Protein AF-A0A1L7XKI1-F1 (afdb_monomer)

Organism: NCBI:txid576137

Structure (mmCIF, N/CA/C/O backbone):
data_AF-A0A1L7XKI1-F1
#
_entry.id   AF-A0A1L7XKI1-F1
#
loop_
_atom_site.group_PDB
_atom_site.id
_atom_site.type_symbol
_atom_site.label_atom_id
_atom_site.label_alt_id
_atom_site.label_comp_id
_atom_site.label_asym_id
_atom_site.label_entity_id
_atom_site.label_seq_id
_atom_site.pdbx_PDB_ins_code
_atom_site.Cartn_x
_atom_site.Cartn_y
_atom_site.Cartn_z
_atom_site.occupancy
_atom_site.B_iso_or_equiv
_atom_site.auth_seq_id
_atom_site.auth_comp_id
_atom_site.auth_asym_id
_atom_site.auth_atom_id
_atom_site.pdbx_PDB_model_num
ATOM 1 N N . MET A 1 1 ? 8.716 -5.314 4.218 1.00 78.31 1 MET A N 1
ATOM 2 C CA . MET A 1 1 ? 7.366 -5.811 4.577 1.00 78.31 1 MET A CA 1
ATOM 3 C C . MET A 1 1 ? 7.276 -7.324 4.842 1.00 78.31 1 MET A C 1
ATOM 5 O O . MET A 1 1 ? 6.931 -7.664 5.970 1.00 78.31 1 MET A O 1
ATOM 9 N N . PRO A 1 2 ? 7.612 -8.250 3.913 1.00 86.62 2 PRO A N 1
ATOM 10 C CA . PRO A 1 2 ? 7.362 -9.693 4.109 1.00 86.62 2 PRO A CA 1
ATOM 11 C C . PRO A 1 2 ? 8.046 -10.291 5.349 1.00 86.62 2 PRO A C 1
ATOM 13 O O . PRO A 1 2 ? 7.427 -11.030 6.113 1.00 86.62 2 PRO A O 1
ATOM 16 N N . ILE A 1 3 ? 9.307 -9.916 5.589 1.00 91.81 3 ILE A N 1
ATOM 17 C CA . ILE A 1 3 ? 10.096 -10.427 6.718 1.00 91.81 3 ILE A CA 1
ATOM 18 C C . ILE A 1 3 ? 9.498 -10.051 8.080 1.00 91.81 3 ILE A C 1
ATOM 20 O O . ILE A 1 3 ? 9.535 -10.857 9.008 1.00 91.81 3 ILE A O 1
ATOM 24 N N . PHE A 1 4 ? 8.900 -8.863 8.204 1.00 92.31 4 PHE A N 1
ATOM 25 C CA . PHE A 1 4 ? 8.269 -8.416 9.447 1.00 92.31 4 PHE A CA 1
ATOM 26 C C . PHE A 1 4 ? 6.994 -9.206 9.728 1.00 92.31 4 PHE A C 1
ATOM 28 O O . PHE A 1 4 ? 6.809 -9.679 10.841 1.00 92.31 4 PHE A O 1
ATOM 35 N N . PHE A 1 5 ? 6.158 -9.442 8.713 1.00 88.88 5 PHE A N 1
ATOM 36 C CA . PHE A 1 5 ? 4.966 -10.276 8.882 1.00 88.88 5 PHE A CA 1
ATOM 37 C C . PHE A 1 5 ? 5.279 -11.743 9.153 1.00 88.88 5 PHE A C 1
ATOM 39 O O . PHE A 1 5 ? 4.521 -12.391 9.868 1.00 88.88 5 PHE A O 1
ATOM 46 N N . TYR A 1 6 ? 6.366 -12.265 8.585 1.00 89.75 6 TYR A N 1
ATOM 47 C CA . TYR A 1 6 ? 6.816 -13.625 8.866 1.00 89.75 6 TYR A CA 1
ATOM 48 C C . TYR A 1 6 ? 7.362 -13.769 10.294 1.00 89.75 6 TYR A C 1
ATOM 50 O O . TYR A 1 6 ? 7.099 -14.766 10.956 1.00 89.75 6 TYR A O 1
ATOM 58 N N . SER A 1 7 ? 8.122 -12.777 10.767 1.00 92.12 7 SER A N 1
ATOM 59 C CA . SER A 1 7 ? 8.777 -12.826 12.078 1.00 92.12 7 SER A CA 1
ATOM 60 C C . SER A 1 7 ? 7.844 -12.433 13.222 1.00 92.12 7 SER A C 1
ATOM 62 O O . SER A 1 7 ? 7.574 -13.240 14.108 1.00 92.12 7 SER A O 1
ATOM 64 N N . ASN A 1 8 ? 7.364 -11.191 13.229 1.00 91.31 8 ASN A N 1
ATOM 65 C CA . ASN A 1 8 ? 6.432 -10.683 14.223 1.00 91.31 8 ASN A CA 1
ATOM 66 C C . ASN A 1 8 ? 5.659 -9.477 13.655 1.00 91.31 8 ASN A C 1
ATOM 68 O O . ASN A 1 8 ? 6.241 -8.395 13.522 1.00 91.31 8 ASN A O 1
ATOM 72 N N . PRO A 1 9 ? 4.348 -9.608 13.378 1.00 89.62 9 PRO A N 1
ATOM 73 C CA . PRO A 1 9 ? 3.560 -8.527 12.794 1.00 89.62 9 PRO A CA 1
ATOM 74 C C . PRO A 1 9 ? 3.498 -7.271 13.678 1.00 89.62 9 PRO A C 1
ATOM 76 O O . PRO A 1 9 ? 3.319 -6.182 13.142 1.00 89.62 9 PRO A O 1
ATOM 79 N N . LEU A 1 10 ? 3.730 -7.370 14.996 1.00 90.50 10 LEU A N 1
ATOM 80 C CA . LEU A 1 10 ? 3.829 -6.197 15.880 1.00 90.50 10 LEU A CA 1
ATOM 81 C C . LEU A 1 10 ? 4.947 -5.231 15.466 1.00 90.50 10 LEU A C 1
ATOM 83 O O . LEU A 1 10 ? 4.816 -4.031 15.684 1.00 90.50 10 LEU A O 1
ATOM 87 N N . LEU A 1 11 ? 6.021 -5.722 14.836 1.00 93.38 11 LEU A N 1
ATOM 88 C CA . LEU A 1 11 ? 7.082 -4.856 14.318 1.00 93.38 11 LEU A CA 1
ATOM 89 C C . LEU A 1 11 ? 6.554 -3.900 13.246 1.00 93.38 11 LEU A C 1
ATOM 91 O O . LEU A 1 11 ? 7.022 -2.774 13.160 1.00 93.38 11 LEU A O 1
ATOM 95 N N . VAL A 1 12 ? 5.550 -4.311 12.467 1.00 93.56 12 VAL A N 1
ATOM 96 C CA . VAL A 1 12 ? 4.936 -3.449 11.450 1.00 93.56 12 VAL A CA 1
ATOM 97 C C . VAL A 1 12 ? 4.153 -2.313 12.096 1.00 93.56 12 VAL A C 1
ATOM 99 O O . VAL A 1 12 ? 4.280 -1.177 11.657 1.00 93.56 12 VAL A O 1
ATOM 102 N N . LYS A 1 13 ? 3.419 -2.583 13.182 1.00 92.44 13 LYS A N 1
ATOM 103 C CA . LYS A 1 13 ? 2.760 -1.526 13.962 1.00 92.44 13 LYS A CA 1
ATOM 104 C C . LYS A 1 13 ? 3.771 -0.501 14.480 1.00 92.44 13 LYS A C 1
ATOM 106 O O . LYS A 1 13 ? 3.560 0.690 14.320 1.00 92.44 13 LYS A O 1
ATOM 111 N N . LEU A 1 14 ? 4.905 -0.960 15.013 1.00 93.12 14 LEU A N 1
ATOM 112 C CA . LEU A 1 14 ? 5.968 -0.070 15.502 1.00 93.12 14 LEU A CA 1
ATOM 113 C C . LEU A 1 14 ? 6.635 0.764 14.395 1.00 93.12 14 LEU A C 1
ATOM 115 O O . LEU A 1 14 ? 7.191 1.816 14.693 1.00 93.12 14 LEU A O 1
ATOM 119 N N . LEU A 1 15 ? 6.594 0.308 13.140 1.00 92.69 15 LEU A N 1
ATOM 120 C CA . LEU A 1 15 ? 7.045 1.089 11.984 1.00 92.69 15 LEU A CA 1
ATOM 121 C C . LEU A 1 15 ? 5.984 2.100 11.522 1.00 92.69 15 LEU A C 1
ATOM 123 O O . LEU A 1 15 ? 6.336 3.192 11.088 1.00 92.69 15 LEU A O 1
ATOM 127 N N . LEU A 1 16 ? 4.702 1.742 11.623 1.00 94.25 16 LEU A N 1
ATOM 128 C CA . LEU A 1 16 ? 3.574 2.575 11.207 1.00 94.25 16 LEU A CA 1
ATOM 129 C C . LEU A 1 16 ? 3.263 3.706 12.193 1.00 94.25 16 LEU A C 1
ATOM 131 O O . LEU A 1 16 ? 3.037 4.835 11.766 1.00 94.25 16 LEU A O 1
ATOM 135 N N . ASP A 1 17 ? 3.225 3.413 13.495 1.00 93.88 17 ASP A N 1
ATOM 136 C CA . ASP A 1 17 ? 2.730 4.355 14.507 1.00 93.88 17 ASP A CA 1
ATOM 137 C C . ASP A 1 17 ? 3.465 5.708 14.479 1.00 93.88 17 ASP A C 1
ATOM 139 O O . ASP A 1 17 ? 2.784 6.729 14.464 1.00 93.88 17 ASP A O 1
ATOM 143 N N . PRO A 1 18 ? 4.809 5.782 14.370 1.00 92.00 18 PRO A N 1
ATOM 144 C CA . PRO A 1 18 ? 5.496 7.073 14.319 1.00 92.00 18 PRO A CA 1
ATOM 145 C C . PRO A 1 18 ? 5.129 7.922 13.091 1.00 92.00 18 PRO A C 1
ATOM 147 O O . PRO A 1 18 ? 5.118 9.151 13.176 1.00 92.00 18 PRO A O 1
ATOM 150 N N . LEU A 1 19 ? 4.817 7.285 11.954 1.00 92.25 19 LEU A N 1
ATOM 151 C CA . LEU A 1 19 ? 4.365 7.968 10.736 1.00 92.25 19 LEU A CA 1
ATOM 152 C C . LEU A 1 19 ? 2.946 8.516 10.918 1.00 92.25 19 LEU A C 1
ATOM 154 O O . LEU A 1 19 ? 2.684 9.673 10.590 1.00 92.25 19 LEU A O 1
ATOM 158 N N . PHE A 1 20 ? 2.050 7.711 11.497 1.00 94.75 20 PHE A N 1
ATOM 159 C CA . PHE A 1 20 ? 0.702 8.155 11.846 1.00 94.75 20 PHE A CA 1
ATOM 160 C C . PHE A 1 20 ? 0.730 9.311 12.845 1.00 94.75 20 PHE A C 1
ATOM 162 O O . PHE A 1 20 ? 0.157 10.360 12.570 1.00 94.75 20 PHE A O 1
ATOM 169 N N . GLU A 1 21 ? 1.451 9.161 13.956 1.00 92.44 21 GLU A N 1
ATOM 170 C CA . GLU A 1 21 ? 1.575 10.185 14.996 1.00 92.44 21 GLU A CA 1
ATOM 171 C C . GLU A 1 21 ? 2.093 11.514 14.433 1.00 92.44 21 GLU A C 1
ATOM 173 O O . GLU A 1 21 ? 1.576 12.581 14.775 1.00 92.44 21 GLU A O 1
ATOM 178 N N . ASN A 1 22 ? 3.093 11.474 13.545 1.00 89.62 22 ASN A N 1
ATOM 179 C CA . ASN A 1 22 ? 3.625 12.688 12.939 1.00 89.62 22 ASN A CA 1
ATOM 180 C C . ASN A 1 22 ? 2.587 13.380 12.045 1.00 89.62 22 ASN A C 1
ATOM 182 O O . ASN A 1 22 ? 2.294 14.563 12.252 1.00 89.62 22 ASN A O 1
ATOM 186 N N . GLN A 1 23 ? 1.988 12.638 11.112 1.00 90.06 23 GLN A N 1
ATOM 187 C CA . GLN A 1 23 ? 1.015 13.182 10.170 1.00 90.06 23 GLN A CA 1
ATOM 188 C C . GLN A 1 23 ? -0.249 13.692 10.885 1.00 90.06 23 GLN A C 1
ATOM 190 O O . GLN A 1 23 ? -0.699 14.812 10.643 1.00 90.06 23 GLN A O 1
ATOM 195 N N . GLU A 1 24 ? -0.800 12.904 11.812 1.00 93.38 24 GLU A N 1
ATOM 196 C CA . GLU A 1 24 ? -2.026 13.221 12.557 1.00 93.38 24 GLU A CA 1
ATOM 197 C C . GLU A 1 24 ? -1.827 14.376 13.547 1.00 93.38 24 GLU A C 1
ATOM 199 O O . GLU A 1 24 ? -2.777 15.097 13.852 1.00 93.38 24 GLU A O 1
ATOM 204 N N . SER A 1 25 ? -0.592 14.628 13.999 1.00 90.81 25 SER A N 1
ATOM 205 C CA . SER A 1 25 ? -0.274 15.815 14.806 1.00 90.81 25 SER A CA 1
ATOM 206 C C . SER A 1 25 ? -0.323 17.135 14.021 1.00 90.81 25 SER A C 1
ATOM 208 O O . SER A 1 25 ? -0.136 18.205 14.606 1.00 90.81 25 SER A O 1
ATOM 210 N N . GLY A 1 26 ? -0.542 17.081 12.700 1.00 86.81 26 GLY A N 1
ATOM 211 C CA . GLY A 1 26 ? -0.563 18.247 11.815 1.00 86.81 26 GLY A CA 1
ATOM 212 C C . GLY A 1 26 ? 0.824 18.824 11.524 1.00 86.81 26 GLY A C 1
ATOM 213 O O . GLY A 1 26 ? 0.933 19.925 10.986 1.00 86.81 26 GLY A O 1
ATOM 214 N N . GLN A 1 27 ? 1.895 18.106 11.882 1.00 83.38 27 GLN A N 1
ATOM 215 C CA . GLN A 1 27 ? 3.271 18.524 11.594 1.00 83.38 27 GLN A CA 1
ATOM 216 C C . GLN A 1 27 ? 3.626 18.414 10.109 1.00 83.38 27 GLN A C 1
ATOM 218 O O . GLN A 1 27 ? 4.520 19.129 9.659 1.00 83.38 27 GLN A O 1
ATOM 223 N N . PHE A 1 28 ? 2.881 17.596 9.367 1.00 85.44 28 PHE A N 1
ATOM 224 C CA . PHE A 1 28 ? 2.913 17.501 7.914 1.00 85.44 28 PHE A CA 1
ATOM 225 C C . PHE A 1 28 ? 1.496 17.753 7.365 1.00 85.44 28 PHE A C 1
ATOM 227 O O . PHE A 1 28 ? 0.707 16.820 7.214 1.00 85.44 28 PHE A O 1
ATOM 234 N N . PRO A 1 29 ? 1.112 19.018 7.114 1.00 86.88 29 PRO A N 1
ATOM 235 C CA . PRO A 1 29 ? -0.269 19.398 6.802 1.00 86.88 29 PRO A CA 1
ATOM 236 C C . PRO A 1 29 ? -0.655 19.150 5.330 1.00 86.88 29 PRO A C 1
ATOM 238 O O . PRO A 1 29 ? -1.468 19.884 4.769 1.00 86.88 29 PRO A O 1
ATOM 241 N N . LEU A 1 30 ? -0.055 18.152 4.674 1.00 89.75 30 LEU A N 1
ATOM 242 C CA . LEU A 1 30 ? -0.327 17.826 3.272 1.00 89.75 30 LEU A CA 1
ATOM 243 C C . LEU A 1 30 ? -1.371 16.709 3.157 1.00 89.75 30 LEU A C 1
ATOM 245 O O . LEU A 1 30 ? -1.548 15.885 4.056 1.00 89.75 30 LEU A O 1
ATOM 249 N N . ALA A 1 31 ? -2.072 16.685 2.021 1.00 90.06 31 ALA A N 1
ATOM 250 C CA . ALA A 1 31 ? -3.155 15.734 1.770 1.00 90.06 31 ALA A CA 1
ATOM 251 C C . ALA A 1 31 ? -2.671 14.278 1.623 1.00 90.06 31 ALA A C 1
ATOM 253 O O . ALA A 1 31 ? -3.458 13.355 1.824 1.00 90.06 31 ALA A O 1
ATOM 254 N N . TYR A 1 32 ? -1.391 14.079 1.307 1.00 92.25 32 TYR A N 1
ATOM 255 C CA . TYR A 1 32 ? -0.755 12.786 1.061 1.00 92.25 32 TYR A CA 1
ATOM 256 C C . TYR A 1 32 ? 0.211 12.389 2.187 1.00 92.25 32 TYR A C 1
ATOM 258 O O . TYR A 1 32 ? 0.618 13.227 2.992 1.00 92.25 32 TYR A O 1
ATOM 266 N N . ALA A 1 33 ? 0.564 11.105 2.251 1.00 93.56 33 ALA A N 1
ATOM 267 C CA . ALA A 1 33 ? 1.462 10.551 3.258 1.00 93.56 33 ALA A CA 1
ATOM 268 C C . ALA A 1 33 ? 2.898 11.070 3.095 1.00 93.56 33 ALA A C 1
ATOM 270 O O . ALA A 1 33 ? 3.393 11.228 1.979 1.00 93.56 33 ALA A O 1
ATOM 271 N N . MET A 1 34 ? 3.563 11.332 4.219 1.00 91.00 34 MET A N 1
ATOM 272 C CA . MET A 1 34 ? 4.984 11.668 4.240 1.00 91.00 34 MET A CA 1
ATOM 273 C C . MET A 1 34 ? 5.859 10.487 3.797 1.00 91.00 34 MET A C 1
ATOM 275 O O . MET A 1 34 ? 5.519 9.334 4.046 1.00 91.00 34 MET A O 1
ATOM 279 N N . HIS A 1 35 ? 7.003 10.796 3.186 1.00 89.75 35 HIS A N 1
ATOM 280 C CA . HIS A 1 35 ? 7.990 9.807 2.742 1.00 89.75 35 HIS A CA 1
ATOM 281 C C . HIS A 1 35 ? 8.790 9.202 3.900 1.00 89.75 35 HIS A C 1
ATOM 283 O O . HIS A 1 35 ? 8.947 7.989 4.002 1.00 89.75 35 HIS A O 1
ATOM 289 N N . ASP A 1 36 ? 9.270 10.040 4.816 1.00 87.75 36 ASP A N 1
ATOM 290 C CA . ASP A 1 36 ? 10.067 9.613 5.959 1.00 87.75 36 ASP A CA 1
ATOM 291 C C . ASP A 1 36 ? 9.955 10.616 7.117 1.00 87.75 36 ASP A C 1
ATOM 293 O O . ASP A 1 36 ? 9.429 11.716 6.958 1.00 87.75 36 ASP A O 1
ATOM 297 N N . LEU A 1 37 ? 10.457 10.230 8.295 1.00 86.06 37 LEU A N 1
ATOM 298 C CA . LEU A 1 37 ? 10.501 11.058 9.514 1.00 86.06 37 LEU A CA 1
ATOM 299 C C . LEU A 1 37 ? 11.780 11.910 9.622 1.00 86.06 37 LEU A C 1
ATOM 301 O O . LEU A 1 37 ? 12.098 12.439 10.694 1.00 86.06 37 LEU A O 1
ATOM 305 N N . GLY A 1 38 ? 12.526 12.025 8.528 1.00 81.75 38 GLY A N 1
ATOM 306 C CA . GLY A 1 38 ? 13.809 12.694 8.435 1.00 81.75 38 GLY A CA 1
ATOM 307 C C . GLY A 1 38 ? 15.013 11.774 8.599 1.00 81.75 38 GLY A C 1
ATOM 308 O O . GLY A 1 38 ? 14.944 10.653 9.101 1.00 81.75 38 GLY A O 1
ATOM 309 N N . ALA A 1 39 ? 16.180 12.315 8.252 1.00 78.94 39 ALA A N 1
ATOM 310 C CA . ALA A 1 39 ? 17.457 11.601 8.296 1.00 78.94 39 ALA A CA 1
ATOM 311 C C . ALA A 1 39 ? 18.056 11.428 9.712 1.00 78.94 39 ALA A C 1
ATOM 313 O O . ALA A 1 39 ? 19.057 10.731 9.887 1.00 78.94 39 ALA A O 1
ATOM 314 N N . ASN A 1 40 ? 17.493 12.078 10.738 1.00 77.12 40 ASN A N 1
ATOM 315 C CA . ASN A 1 40 ? 18.091 12.132 12.075 1.00 77.12 40 ASN A CA 1
ATOM 316 C C . ASN A 1 40 ? 17.517 11.060 13.012 1.00 77.12 40 ASN A C 1
ATOM 318 O O . ASN A 1 40 ? 16.456 11.225 13.612 1.00 77.12 40 ASN A O 1
ATOM 322 N N . TYR A 1 41 ? 18.259 9.970 13.210 1.00 61.84 41 TYR A N 1
ATOM 323 C CA . TYR A 1 41 ? 17.855 8.924 14.150 1.00 61.84 41 TYR A CA 1
ATOM 324 C C . TYR A 1 41 ? 17.880 9.399 15.621 1.00 61.84 41 TYR A C 1
ATOM 326 O O . TYR A 1 41 ? 18.768 10.133 16.059 1.00 61.84 41 TYR A O 1
ATOM 334 N N . SER A 1 42 ? 16.886 8.933 16.390 1.00 70.06 42 SER A N 1
ATOM 335 C CA . SER A 1 42 ? 16.458 9.308 17.758 1.00 70.06 42 SER A CA 1
ATOM 336 C C . SER A 1 42 ? 15.777 10.671 17.946 1.00 70.06 42 SER A C 1
ATOM 338 O O . SER A 1 42 ? 15.130 10.878 18.972 1.00 70.06 42 SER A O 1
ATOM 340 N N . ARG A 1 43 ? 15.850 11.587 16.971 1.00 65.44 43 ARG A N 1
ATOM 341 C CA . ARG A 1 43 ? 15.091 12.846 16.985 1.00 65.44 43 ARG A CA 1
ATOM 342 C C . ARG A 1 43 ? 14.379 13.042 15.659 1.00 65.44 43 ARG A C 1
ATOM 344 O O . ARG A 1 43 ? 14.988 13.487 14.693 1.00 65.44 43 ARG A O 1
ATOM 351 N N . VAL A 1 44 ? 13.066 12.841 15.675 1.00 64.56 44 VAL A N 1
ATOM 352 C CA . VAL A 1 44 ? 12.191 13.346 14.616 1.00 64.56 44 VAL A CA 1
ATOM 353 C C . VAL A 1 44 ? 12.193 14.870 14.722 1.00 64.56 44 VAL A C 1
ATOM 355 O O . VAL A 1 44 ? 11.546 15.466 15.586 1.00 64.56 44 VAL A O 1
ATOM 358 N N . ILE A 1 45 ? 13.032 15.511 13.911 1.00 63.53 45 ILE A N 1
ATOM 359 C CA . ILE A 1 45 ? 12.984 16.960 13.712 1.00 63.53 45 ILE A CA 1
ATOM 360 C C . ILE A 1 45 ? 11.776 17.225 12.809 1.00 63.53 45 ILE A C 1
ATOM 362 O O . ILE A 1 45 ? 11.375 16.359 12.043 1.00 63.53 45 ILE A O 1
ATOM 366 N N . ARG A 1 46 ? 11.120 18.375 12.944 1.00 62.69 46 ARG A N 1
ATOM 367 C CA . ARG A 1 46 ? 9.959 18.710 12.110 1.00 62.69 46 ARG A CA 1
ATOM 368 C C . ARG A 1 46 ? 10.368 18.727 10.636 1.00 62.69 46 ARG A C 1
ATOM 370 O O . ARG A 1 46 ? 11.309 19.439 10.301 1.00 62.69 46 ARG A O 1
ATOM 377 N N . HIS A 1 47 ? 9.627 18.011 9.797 1.00 65.69 47 HIS A N 1
ATOM 378 C CA . HIS A 1 47 ? 9.751 18.056 8.339 1.00 65.69 47 HIS A CA 1
ATOM 379 C C . HIS A 1 47 ? 8.380 18.466 7.797 1.00 65.69 47 HIS A C 1
ATOM 381 O O . HIS A 1 47 ? 7.540 17.603 7.593 1.00 65.69 47 HIS A O 1
ATOM 387 N N . PRO A 1 48 ? 8.079 19.772 7.665 1.00 65.00 48 PRO A N 1
ATOM 388 C CA . PRO A 1 48 ? 6.765 20.235 7.208 1.00 65.00 48 PRO A CA 1
ATOM 389 C C . PRO A 1 48 ? 6.590 20.143 5.683 1.00 65.00 48 PRO A C 1
ATOM 391 O O . PRO A 1 48 ? 5.536 20.507 5.162 1.00 65.00 48 PRO A O 1
ATOM 394 N N . THR A 1 49 ? 7.629 19.717 4.963 1.00 67.31 49 THR A N 1
ATOM 395 C CA . THR A 1 49 ? 7.726 19.728 3.503 1.00 67.31 49 THR A CA 1
ATOM 396 C C . THR A 1 49 ? 8.230 18.395 2.973 1.00 67.31 49 THR A C 1
ATOM 398 O O . THR A 1 49 ? 8.844 17.611 3.690 1.00 67.31 49 THR A O 1
ATOM 401 N N . THR A 1 50 ? 7.984 18.135 1.690 1.00 63.66 50 THR A N 1
ATOM 402 C CA . THR A 1 50 ? 8.652 17.053 0.963 1.00 63.66 50 THR A CA 1
ATOM 403 C C . THR A 1 50 ? 10.067 17.509 0.634 1.00 63.66 50 THR A C 1
ATOM 405 O O . THR A 1 50 ? 10.251 18.291 -0.300 1.00 63.66 50 THR A O 1
ATOM 408 N N . ASP A 1 51 ? 11.054 17.076 1.411 1.00 66.19 51 ASP A N 1
ATOM 409 C CA . ASP A 1 51 ? 12.460 17.480 1.283 1.00 66.19 51 ASP A CA 1
ATOM 410 C C . ASP A 1 51 ? 13.111 16.863 0.030 1.00 66.19 51 ASP A C 1
ATOM 412 O O . ASP A 1 51 ? 13.954 15.975 0.095 1.00 66.19 51 ASP A O 1
ATOM 416 N N . GLY A 1 52 ? 12.647 17.285 -1.149 1.00 66.31 52 GLY A N 1
ATOM 417 C CA . GLY A 1 52 ? 13.058 16.765 -2.456 1.00 66.31 52 GLY A CA 1
ATOM 418 C C . GLY A 1 52 ? 12.452 15.407 -2.832 1.00 66.31 52 GLY A C 1
ATOM 419 O O . GLY A 1 52 ? 12.454 15.056 -4.008 1.00 66.31 52 GLY A O 1
ATOM 420 N N . GLN A 1 53 ? 11.870 14.679 -1.877 1.00 75.50 53 GLN A N 1
ATOM 421 C CA . GLN A 1 53 ? 11.304 13.339 -2.073 1.00 75.50 53 GLN A CA 1
ATOM 422 C C . GLN A 1 53 ? 9.778 13.400 -2.253 1.00 75.50 53 GLN A C 1
ATOM 424 O O . GLN A 1 53 ? 8.996 13.062 -1.366 1.00 75.50 53 GLN A O 1
ATOM 429 N N . TYR A 1 54 ? 9.336 13.913 -3.403 1.00 85.88 54 TYR A N 1
ATOM 430 C CA . TYR A 1 54 ? 7.911 13.997 -3.743 1.00 85.88 54 TYR A CA 1
ATOM 431 C C . TYR A 1 54 ? 7.391 12.646 -4.268 1.00 85.88 54 TYR A C 1
ATOM 433 O O . TYR A 1 54 ? 7.434 12.394 -5.472 1.00 85.88 54 TYR A O 1
ATOM 441 N N . MET A 1 55 ? 6.916 11.793 -3.349 1.00 90.12 55 MET A N 1
ATOM 442 C CA . MET A 1 55 ? 6.402 10.431 -3.600 1.00 90.12 55 MET A CA 1
ATOM 443 C C . MET A 1 55 ? 4.957 10.212 -3.090 1.00 90.12 55 MET A C 1
ATOM 445 O O . MET A 1 55 ? 4.666 9.232 -2.407 1.00 90.12 55 MET A O 1
ATOM 449 N N . PRO A 1 56 ? 4.007 11.123 -3.350 1.00 91.44 56 PRO A N 1
ATOM 450 C CA . PRO A 1 56 ? 2.723 11.119 -2.649 1.00 91.44 56 PRO A CA 1
ATOM 451 C C . PRO A 1 56 ? 1.857 9.873 -2.915 1.00 91.44 56 PRO A C 1
ATOM 453 O O . PRO A 1 56 ? 1.258 9.340 -1.980 1.00 91.44 56 PRO A O 1
ATOM 456 N N . LEU A 1 57 ? 1.784 9.383 -4.160 1.00 90.56 57 LEU A N 1
ATOM 457 C CA . LEU A 1 57 ? 1.003 8.189 -4.513 1.00 90.56 57 LEU A CA 1
ATOM 458 C C . LEU A 1 57 ? 1.651 6.928 -3.929 1.00 90.56 57 LEU A C 1
ATOM 460 O O . LEU A 1 57 ? 0.965 6.096 -3.332 1.00 90.56 57 LEU A O 1
ATOM 464 N N . GLU A 1 58 ? 2.975 6.830 -4.064 1.00 92.75 58 GLU A N 1
ATOM 465 C CA . GLU A 1 58 ? 3.797 5.739 -3.536 1.00 92.75 58 GLU A CA 1
ATOM 466 C C . GLU A 1 58 ? 3.544 5.546 -2.036 1.00 92.75 58 GLU A C 1
ATOM 468 O O . GLU A 1 58 ? 3.170 4.452 -1.605 1.00 92.75 58 GLU A O 1
ATOM 473 N N . GLU A 1 59 ? 3.622 6.629 -1.261 1.00 95.00 59 GLU A N 1
ATOM 474 C CA . GLU A 1 59 ? 3.515 6.558 0.196 1.00 95.00 59 GLU A CA 1
ATOM 475 C C . GLU A 1 59 ? 2.086 6.395 0.699 1.00 95.00 59 GLU A C 1
ATOM 477 O O . GLU A 1 59 ? 1.837 5.609 1.616 1.00 95.00 59 GLU A O 1
ATOM 482 N N . CYS A 1 60 ? 1.108 7.045 0.059 1.00 95.81 60 CYS A N 1
ATOM 483 C CA . CYS A 1 60 ? -0.301 6.799 0.380 1.00 95.81 60 CYS A CA 1
ATOM 484 C C . CYS A 1 60 ? -0.654 5.324 0.158 1.00 95.81 60 CYS A C 1
ATOM 486 O O . CYS A 1 60 ? -1.308 4.699 0.997 1.00 95.81 60 CYS A O 1
ATOM 488 N N . GLY A 1 61 ? -0.186 4.755 -0.957 1.00 95.44 61 GLY A N 1
ATOM 489 C CA . GLY A 1 61 ? -0.373 3.346 -1.261 1.00 95.44 61 GLY A CA 1
ATOM 490 C C . GLY A 1 61 ? 0.296 2.439 -0.231 1.00 95.44 61 GLY A C 1
ATOM 491 O O . GLY A 1 61 ? -0.361 1.547 0.312 1.00 95.44 61 GLY A O 1
ATOM 492 N N . ASN A 1 62 ? 1.567 2.702 0.089 1.00 96.50 62 ASN A N 1
ATOM 493 C CA . ASN A 1 62 ? 2.332 1.953 1.088 1.00 96.50 62 ASN A CA 1
ATOM 494 C C . ASN A 1 62 ? 1.618 1.918 2.440 1.00 96.50 62 ASN A C 1
ATOM 496 O O . ASN A 1 62 ? 1.447 0.835 3.009 1.00 96.50 62 ASN A O 1
ATOM 500 N N . MET A 1 63 ? 1.158 3.070 2.931 1.00 97.25 63 MET A N 1
ATOM 501 C CA . MET A 1 63 ? 0.515 3.179 4.239 1.00 97.25 63 MET A CA 1
ATOM 502 C C . MET A 1 63 ? -0.810 2.417 4.309 1.00 97.25 63 MET A C 1
ATOM 504 O O . MET A 1 63 ? -1.038 1.675 5.268 1.00 97.25 63 MET A O 1
ATOM 508 N N . ILE A 1 64 ? -1.666 2.532 3.288 1.00 96.75 64 ILE A N 1
ATOM 509 C CA . ILE A 1 64 ? -2.967 1.845 3.263 1.00 96.75 64 ILE A CA 1
ATOM 510 C C . ILE A 1 64 ? -2.779 0.325 3.140 1.00 96.75 64 ILE A C 1
ATOM 512 O O . ILE A 1 64 ? -3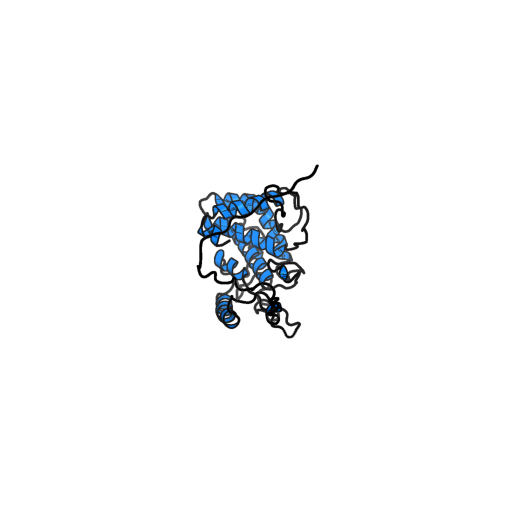.362 -0.436 3.918 1.00 96.75 64 ILE A O 1
ATOM 516 N N . ILE A 1 65 ? -1.933 -0.124 2.204 1.00 96.94 65 ILE A N 1
ATOM 517 C CA . ILE A 1 65 ? -1.642 -1.549 1.972 1.00 96.94 65 ILE A CA 1
ATOM 518 C C . ILE A 1 65 ? -1.042 -2.180 3.231 1.00 96.94 65 ILE A C 1
ATOM 520 O O . ILE A 1 65 ? -1.483 -3.240 3.677 1.00 96.94 65 ILE A O 1
ATOM 524 N N . THR A 1 66 ? -0.055 -1.515 3.832 1.00 96.19 66 THR A N 1
ATOM 525 C CA . THR A 1 66 ? 0.652 -2.013 5.017 1.00 96.19 66 THR A CA 1
ATOM 526 C C . THR A 1 66 ? -0.267 -2.094 6.226 1.00 96.19 66 THR A C 1
ATOM 528 O O . THR A 1 66 ? -0.246 -3.098 6.939 1.00 96.19 66 THR A O 1
ATOM 531 N N . THR A 1 67 ? -1.113 -1.084 6.426 1.00 95.44 67 THR A N 1
ATOM 532 C CA . THR A 1 67 ? -2.082 -1.055 7.526 1.00 95.44 67 THR A CA 1
ATOM 533 C C . THR A 1 67 ? -3.104 -2.185 7.409 1.00 95.44 67 THR A C 1
ATOM 535 O O . THR A 1 67 ? -3.309 -2.919 8.377 1.00 95.44 67 THR A O 1
ATOM 538 N N . LEU A 1 68 ? -3.689 -2.413 6.224 1.00 94.62 68 LEU A N 1
ATOM 539 C CA . LEU A 1 68 ? -4.606 -3.544 6.037 1.00 94.62 68 LEU A CA 1
ATOM 540 C C . LEU A 1 68 ? -3.898 -4.888 6.243 1.00 94.62 68 LEU A C 1
ATOM 542 O O . LEU A 1 68 ? -4.441 -5.764 6.922 1.00 94.62 68 LEU A O 1
ATOM 546 N N . ALA A 1 69 ? -2.695 -5.047 5.684 1.00 94.44 69 ALA A N 1
ATOM 547 C CA . ALA A 1 69 ? -1.919 -6.273 5.827 1.00 94.44 69 ALA A CA 1
ATOM 548 C C . ALA A 1 69 ? -1.602 -6.553 7.302 1.00 94.44 69 ALA A C 1
ATOM 550 O O . ALA A 1 69 ? -1.781 -7.680 7.761 1.00 94.44 69 ALA A O 1
ATOM 551 N N . TYR A 1 70 ? -1.207 -5.531 8.069 1.00 93.38 70 TYR A N 1
ATOM 552 C CA . TYR A 1 70 ? -1.015 -5.638 9.513 1.00 93.38 70 TYR A CA 1
ATOM 553 C C . TYR A 1 70 ? -2.279 -6.159 10.198 1.00 93.38 70 TYR A C 1
ATOM 555 O O . TYR A 1 70 ? -2.230 -7.221 10.821 1.00 93.38 70 TYR A O 1
ATOM 563 N N . THR A 1 71 ? -3.422 -5.502 9.991 1.00 92.00 71 THR A N 1
ATOM 564 C CA . THR A 1 71 ? -4.683 -5.917 10.614 1.00 92.00 71 THR A CA 1
ATOM 565 C C . THR A 1 71 ? -5.093 -7.340 10.235 1.00 92.00 71 THR A C 1
ATOM 567 O O . THR A 1 71 ? -5.574 -8.082 11.090 1.00 92.00 71 THR A O 1
ATOM 570 N N . GLN A 1 72 ? -4.918 -7.754 8.974 1.00 90.81 72 GLN A N 1
ATOM 571 C CA . GLN A 1 72 ? -5.221 -9.120 8.525 1.00 90.81 72 GLN A CA 1
ATOM 572 C C . GLN A 1 72 ? -4.335 -10.172 9.207 1.00 90.81 72 GLN A C 1
ATOM 574 O O . GLN A 1 72 ? -4.793 -11.288 9.444 1.00 90.81 72 GLN A O 1
ATOM 579 N N . ARG A 1 73 ? -3.083 -9.836 9.536 1.00 88.56 73 ARG A N 1
ATOM 580 C CA . ARG A 1 73 ? -2.139 -10.762 10.179 1.00 88.56 73 ARG A CA 1
ATOM 581 C C . ARG A 1 73 ? -2.288 -10.834 11.695 1.00 88.56 73 ARG A C 1
ATOM 583 O O . ARG A 1 73 ? -1.873 -11.835 12.274 1.00 88.56 73 ARG A O 1
ATOM 590 N N . THR A 1 74 ? -2.864 -9.821 12.338 1.00 85.38 74 THR A N 1
ATOM 591 C CA . THR A 1 74 ? -2.981 -9.777 13.803 1.00 85.38 74 THR A CA 1
ATOM 592 C C . THR A 1 74 ? -4.343 -10.181 14.360 1.00 85.38 74 THR A C 1
ATOM 594 O O . THR A 1 74 ? -4.370 -10.576 15.521 1.00 85.38 74 THR A O 1
ATOM 597 N N . GLN A 1 75 ? -5.417 -10.187 13.546 1.00 65.44 75 GLN A N 1
ATOM 598 C CA . GLN A 1 75 ? -6.840 -10.461 13.867 1.00 65.44 75 GLN A CA 1
ATOM 599 C C . GLN A 1 75 ? -7.166 -11.236 15.173 1.00 65.44 75 GLN A C 1
ATOM 601 O O . GLN A 1 75 ? -7.775 -12.308 15.154 1.00 65.44 75 GLN A O 1
ATOM 606 N N . ARG A 1 76 ? -6.894 -10.627 16.332 1.00 57.25 76 ARG A N 1
ATOM 607 C CA . ARG A 1 76 ? -7.434 -10.999 17.646 1.00 57.25 76 ARG A CA 1
ATOM 608 C C . ARG A 1 76 ? -8.177 -9.809 18.232 1.00 57.25 76 ARG A C 1
ATOM 610 O O . ARG A 1 76 ? -7.732 -9.248 19.219 1.00 57.25 76 ARG A O 1
ATOM 617 N N . THR A 1 77 ? -9.294 -9.415 17.619 1.00 55.28 77 THR A N 1
ATOM 618 C CA . THR A 1 77 ? -10.316 -8.476 18.153 1.00 55.28 77 THR A CA 1
ATOM 619 C C . THR A 1 77 ? -9.854 -7.047 18.526 1.00 55.28 77 THR A C 1
ATOM 621 O O . THR A 1 77 ? -10.675 -6.139 18.539 1.00 55.28 77 THR A O 1
ATOM 624 N N . GLN A 1 78 ? -8.566 -6.806 18.771 1.00 54.69 78 GLN A N 1
ATOM 625 C CA . GLN A 1 78 ? -7.956 -5.550 19.205 1.00 54.69 78 GLN A CA 1
ATOM 626 C C . GLN A 1 78 ? -7.459 -4.715 18.015 1.00 54.69 78 GLN A C 1
ATOM 628 O O . GLN A 1 78 ? -7.334 -3.503 18.130 1.00 54.69 78 GLN A O 1
ATOM 633 N N . ASP A 1 79 ? -7.253 -5.316 16.841 1.00 65.25 79 ASP A N 1
ATOM 634 C CA . ASP A 1 79 ? -6.649 -4.625 15.689 1.00 65.25 79 ASP A CA 1
ATOM 635 C C . ASP A 1 79 ? -7.640 -3.826 14.833 1.00 65.25 79 ASP A C 1
ATOM 637 O O . ASP A 1 79 ? -7.232 -2.995 14.025 1.00 65.25 79 ASP A O 1
ATOM 641 N N . VAL A 1 80 ? -8.948 -4.010 15.050 1.00 80.44 80 VAL A N 1
ATOM 642 C CA . VAL A 1 80 ? -9.963 -3.078 14.529 1.00 80.44 80 VAL A CA 1
ATOM 643 C C . VAL A 1 80 ? -9.824 -1.715 15.214 1.00 80.44 80 VAL A C 1
ATOM 645 O O . VAL A 1 80 ? -10.088 -0.695 14.588 1.00 80.44 80 VAL A O 1
ATOM 648 N N . ALA A 1 81 ? -9.342 -1.667 16.463 1.00 88.00 81 ALA A N 1
ATOM 649 C CA . ALA A 1 81 ? -9.094 -0.400 17.146 1.00 88.00 81 ALA A CA 1
ATOM 650 C C . ALA A 1 81 ? -7.979 0.407 16.463 1.00 88.00 81 ALA A C 1
ATOM 652 O O . ALA A 1 81 ? -8.108 1.621 16.353 1.00 88.00 81 ALA A O 1
ATOM 653 N N . HIS A 1 82 ? -6.938 -0.257 15.940 1.00 89.56 82 HIS A N 1
ATOM 654 C CA . HIS A 1 82 ? -5.868 0.408 15.181 1.00 89.56 82 HIS A CA 1
ATOM 655 C C . HIS A 1 82 ? -6.398 1.009 13.873 1.00 89.56 82 HIS A C 1
ATOM 657 O O . HIS A 1 82 ? -6.170 2.185 13.603 1.00 89.56 82 HIS A O 1
ATOM 663 N N . LEU A 1 83 ? -7.217 0.258 13.122 1.00 92.00 83 LEU A N 1
ATOM 664 C CA . LEU A 1 83 ? -7.920 0.806 11.954 1.00 92.00 83 LEU A CA 1
ATOM 665 C C . LEU A 1 83 ? -8.834 1.974 12.327 1.00 92.00 83 LEU A C 1
ATOM 667 O O . LEU A 1 83 ? -8.857 2.978 11.624 1.00 92.00 83 LEU A O 1
ATOM 671 N N . SER A 1 84 ? -9.582 1.852 13.426 1.00 91.62 84 SER A N 1
ATOM 672 C CA . SER A 1 84 ? -10.495 2.894 13.896 1.00 91.62 84 SER A CA 1
ATOM 673 C C . SER A 1 84 ? -9.763 4.174 14.273 1.00 91.62 84 SER A C 1
ATOM 675 O O . SER A 1 84 ? -10.264 5.258 13.987 1.00 91.62 84 SER A O 1
ATOM 677 N N . GLN A 1 85 ? -8.606 4.047 14.924 1.00 93.69 85 GLN A N 1
ATOM 678 C CA . GLN A 1 85 ? -7.781 5.171 15.350 1.00 93.69 85 GLN A CA 1
ATOM 679 C C . GLN A 1 85 ? -7.301 5.982 14.142 1.00 93.69 85 GLN A C 1
ATOM 681 O O . GLN A 1 85 ? -7.401 7.205 14.158 1.00 93.69 85 GLN A O 1
ATOM 686 N N . HIS A 1 86 ? -6.874 5.299 13.078 1.00 95.44 86 HIS A N 1
ATOM 687 C CA . HIS A 1 86 ? -6.256 5.922 11.904 1.00 95.44 86 HIS A CA 1
ATOM 688 C C . HIS A 1 86 ? -7.200 6.051 10.695 1.00 95.44 86 HIS A C 1
ATOM 690 O O . HIS A 1 86 ? -6.788 6.422 9.596 1.00 95.44 86 HIS A O 1
ATOM 696 N N . TYR A 1 87 ? -8.495 5.764 10.858 1.00 94.38 87 TYR A N 1
ATOM 697 C CA . TYR A 1 87 ? -9.443 5.714 9.738 1.00 94.38 87 TYR A CA 1
ATOM 698 C C . TYR A 1 87 ? -9.533 7.041 8.973 1.00 94.38 87 TYR A C 1
ATOM 700 O O . TYR A 1 87 ? -9.600 7.050 7.744 1.00 94.38 87 TYR A O 1
ATOM 708 N N . SER A 1 88 ? -9.513 8.168 9.693 1.00 94.19 88 SER A N 1
ATOM 709 C CA . SER A 1 88 ? -9.629 9.501 9.093 1.00 94.19 88 SER A CA 1
ATOM 710 C C . SER A 1 88 ? -8.479 9.797 8.129 1.00 94.19 88 SER A C 1
ATOM 712 O O . SER A 1 88 ? -8.718 10.272 7.019 1.00 94.19 88 SER A O 1
ATOM 714 N N . ILE A 1 89 ? -7.240 9.490 8.523 1.00 96.00 89 ILE A N 1
ATOM 715 C CA . ILE A 1 89 ? -6.071 9.765 7.685 1.00 96.00 89 ILE A CA 1
ATOM 716 C C . ILE A 1 89 ? -5.965 8.772 6.521 1.00 96.00 89 ILE A C 1
ATOM 718 O O . ILE A 1 89 ? -5.698 9.180 5.393 1.00 96.00 89 ILE A O 1
ATOM 722 N N . LEU A 1 90 ? -6.311 7.497 6.739 1.00 95.88 90 LEU A N 1
ATOM 723 C CA . LEU A 1 90 ? -6.416 6.500 5.666 1.00 95.88 90 LEU A CA 1
ATOM 724 C C . LEU A 1 90 ? -7.445 6.924 4.604 1.00 95.88 90 LEU A C 1
ATOM 726 O O . LEU A 1 90 ? -7.197 6.800 3.402 1.00 95.88 90 LEU A O 1
ATOM 730 N N . LYS A 1 91 ? -8.585 7.482 5.035 1.00 93.00 91 LYS A N 1
ATOM 731 C CA . LYS A 1 91 ? -9.610 8.036 4.142 1.00 93.00 91 LYS A CA 1
ATOM 732 C C . LYS A 1 91 ? -9.100 9.261 3.382 1.00 93.00 91 LYS A C 1
ATOM 734 O O . LYS A 1 91 ? -9.345 9.353 2.181 1.00 93.00 91 LYS A O 1
ATOM 739 N N . GLN A 1 92 ? -8.364 10.158 4.038 1.00 93.25 92 GLN A N 1
ATOM 740 C CA . GLN A 1 92 ? -7.742 11.314 3.387 1.00 93.25 92 GLN A CA 1
ATOM 741 C C . GLN A 1 92 ? -6.770 10.884 2.278 1.00 93.25 92 GLN A C 1
ATOM 743 O O . GLN A 1 92 ? -6.911 11.325 1.137 1.00 93.25 92 GLN A O 1
ATOM 748 N N . TRP A 1 93 ? -5.836 9.977 2.581 1.00 95.06 93 TRP A N 1
ATOM 749 C CA . TRP A 1 93 ? -4.884 9.449 1.599 1.00 95.06 93 TRP A CA 1
ATOM 750 C C . TRP A 1 93 ? -5.582 8.718 0.457 1.00 95.06 93 TRP A C 1
ATOM 752 O O . TRP A 1 93 ? -5.193 8.855 -0.699 1.00 95.06 93 TRP A O 1
ATOM 762 N N . THR A 1 94 ? -6.665 7.997 0.746 1.00 91.69 94 THR A N 1
ATOM 763 C CA . THR A 1 94 ? -7.461 7.364 -0.311 1.00 91.69 94 THR A CA 1
ATOM 764 C C . THR A 1 94 ? -8.145 8.398 -1.203 1.00 91.69 94 THR A C 1
ATOM 766 O O . THR A 1 94 ? -8.181 8.219 -2.415 1.00 91.69 94 THR A O 1
ATOM 769 N N . GLY A 1 95 ? -8.640 9.504 -0.639 1.00 87.75 95 GLY A N 1
ATOM 770 C CA . GLY A 1 95 ? -9.184 10.622 -1.414 1.00 87.75 95 GLY A CA 1
ATOM 771 C C . GLY A 1 95 ? -8.155 11.240 -2.366 1.00 87.75 95 GLY A C 1
ATOM 772 O O . GLY A 1 95 ? -8.499 11.549 -3.505 1.00 87.75 95 GLY A O 1
ATOM 773 N N . TYR A 1 96 ? -6.893 11.343 -1.935 1.00 89.38 96 TYR A N 1
ATOM 774 C CA . TYR A 1 96 ? -5.781 11.734 -2.805 1.00 89.38 96 TYR A CA 1
ATOM 775 C C . TYR A 1 96 ? -5.553 10.708 -3.930 1.00 89.38 96 TYR A C 1
ATOM 777 O O . TYR A 1 96 ? -5.522 11.069 -5.105 1.00 89.38 96 TYR A O 1
ATOM 785 N N . LEU A 1 97 ? -5.479 9.414 -3.597 1.00 87.38 97 LEU A N 1
ATOM 786 C CA . LEU A 1 97 ? -5.294 8.347 -4.588 1.00 87.38 97 LEU A CA 1
ATOM 787 C C . LEU A 1 97 ? -6.415 8.301 -5.633 1.00 87.38 97 LEU A C 1
ATOM 789 O O . LEU A 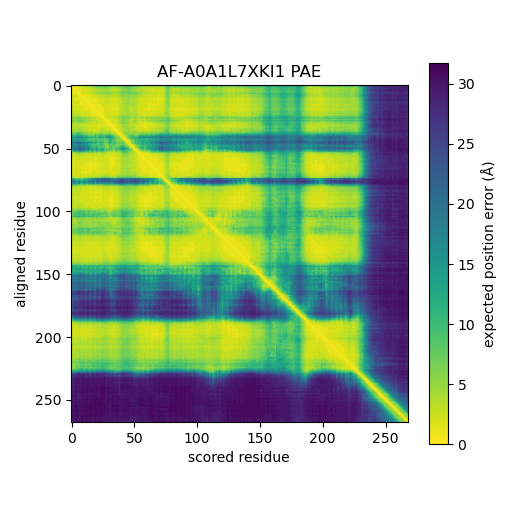1 97 ? -6.142 8.058 -6.801 1.00 87.38 97 LEU A O 1
ATOM 793 N N . VAL A 1 98 ? -7.665 8.558 -5.250 1.00 81.75 98 VAL A N 1
ATOM 794 C CA . VAL A 1 98 ? -8.796 8.590 -6.194 1.00 81.75 98 VAL A CA 1
ATOM 795 C C . VAL A 1 98 ? -8.603 9.654 -7.280 1.00 81.75 98 VAL A C 1
ATOM 797 O O . VAL A 1 98 ? -9.019 9.440 -8.415 1.00 81.75 98 VAL A O 1
ATOM 800 N N . GLN A 1 99 ? -7.963 10.776 -6.950 1.00 79.50 99 GLN A N 1
ATOM 801 C CA . GLN A 1 99 ? -7.714 11.871 -7.891 1.00 79.50 99 GLN A CA 1
ATOM 802 C C . GLN A 1 99 ? -6.487 11.603 -8.775 1.00 79.50 99 GLN A C 1
ATOM 804 O O . GLN A 1 99 ? -6.492 11.958 -9.950 1.00 79.50 99 GLN A O 1
ATOM 809 N N . GLU A 1 100 ? -5.464 10.939 -8.230 1.00 78.19 100 GLU A N 1
ATOM 810 C CA . GLU A 1 100 ? -4.116 10.926 -8.818 1.00 78.19 100 GLU A CA 1
ATOM 811 C C . GLU A 1 100 ? -3.653 9.546 -9.320 1.00 78.19 100 GLU A C 1
ATOM 813 O O . GLU A 1 100 ? -2.697 9.455 -10.086 1.00 78.19 100 GLU A O 1
ATOM 818 N N . ALA A 1 101 ? -4.292 8.445 -8.907 1.00 73.69 101 ALA A N 1
ATOM 819 C CA . ALA A 1 101 ? -3.788 7.099 -9.198 1.00 73.69 101 ALA A CA 1
ATOM 820 C C . ALA A 1 101 ? -3.945 6.680 -10.664 1.00 73.69 101 ALA A C 1
ATOM 822 O O . ALA A 1 101 ? -3.115 5.926 -11.174 1.00 73.69 101 ALA A O 1
ATOM 823 N N . LEU A 1 102 ? -5.005 7.148 -11.332 1.00 67.12 102 LEU A N 1
ATOM 824 C CA . LEU A 1 102 ? -5.336 6.743 -12.700 1.00 67.12 102 LEU A CA 1
ATOM 825 C C . LEU A 1 102 ? -4.273 7.214 -13.701 1.00 67.12 102 LEU A C 1
ATOM 827 O O . LEU A 1 102 ? -3.801 6.432 -14.523 1.00 67.12 102 LEU A O 1
ATOM 831 N N . ILE A 1 103 ? -3.876 8.482 -13.604 1.00 64.25 103 ILE A N 1
ATOM 832 C CA . ILE A 1 103 ? -2.816 9.087 -14.414 1.00 64.25 103 ILE A CA 1
ATOM 833 C C . ILE A 1 103 ? -1.853 9.752 -13.429 1.00 64.25 103 ILE A C 1
ATOM 835 O O . ILE A 1 103 ? -2.048 10.921 -13.093 1.00 64.25 103 ILE A O 1
ATOM 839 N N . PRO A 1 104 ? -0.840 9.016 -12.930 1.00 63.88 104 PRO A N 1
ATOM 840 C CA . PRO A 1 104 ? 0.108 9.568 -11.980 1.00 63.88 104 PRO A CA 1
ATOM 841 C C . PRO A 1 104 ? 0.797 10.795 -12.566 1.00 63.88 104 PRO A C 1
ATOM 843 O O . PRO A 1 104 ? 1.428 10.719 -13.628 1.00 63.88 104 PRO A O 1
ATOM 846 N N . ALA A 1 105 ? 0.693 11.912 -11.845 1.00 74.00 105 ALA A N 1
ATOM 847 C CA . ALA A 1 105 ? 1.429 13.130 -12.143 1.00 74.00 105 ALA A CA 1
ATOM 848 C C . ALA A 1 105 ? 2.948 12.889 -12.113 1.00 74.00 105 ALA A C 1
ATOM 850 O O . ALA A 1 105 ? 3.425 11.849 -11.654 1.00 74.00 105 ALA A O 1
ATOM 851 N N . ASN A 1 106 ? 3.717 13.875 -12.578 1.00 77.56 106 ASN A N 1
ATOM 852 C CA . ASN A 1 106 ? 5.174 13.830 -12.531 1.00 77.56 106 ASN A CA 1
ATOM 853 C C . ASN A 1 106 ? 5.670 13.796 -11.074 1.00 77.56 106 ASN A C 1
ATOM 855 O O . ASN A 1 106 ? 5.732 14.830 -10.408 1.00 77.56 106 ASN A O 1
ATOM 859 N N . GLN A 1 107 ? 5.996 12.601 -10.585 1.00 78.12 107 GLN A N 1
ATOM 860 C CA . GLN A 1 107 ? 6.414 12.348 -9.209 1.00 78.12 107 GLN A CA 1
ATOM 861 C C . GLN A 1 107 ? 7.495 11.270 -9.158 1.00 78.12 107 GLN A C 1
ATOM 863 O O . GLN A 1 107 ? 7.704 10.534 -10.127 1.00 78.12 107 GLN A O 1
ATOM 868 N N . LEU A 1 108 ? 8.193 11.189 -8.029 1.00 83.50 108 LEU A N 1
ATOM 869 C CA . LEU A 1 108 ? 9.100 10.083 -7.759 1.00 83.50 108 LEU A CA 1
ATOM 870 C C . LEU A 1 108 ? 8.287 8.837 -7.370 1.00 83.50 108 LEU A C 1
ATOM 872 O O . LEU A 1 108 ? 7.191 8.937 -6.816 1.00 83.50 108 LEU A O 1
ATOM 876 N N . SER A 1 109 ? 8.840 7.666 -7.650 1.00 84.38 109 SER A N 1
ATOM 877 C CA . SER A 1 109 ? 8.467 6.408 -6.997 1.00 84.38 109 SER A CA 1
ATOM 878 C C . SER A 1 109 ? 9.656 5.922 -6.169 1.00 84.38 109 SER A C 1
ATOM 880 O O . SER A 1 109 ? 10.685 6.596 -6.124 1.00 84.38 109 SER A O 1
ATOM 882 N N . THR A 1 110 ? 9.549 4.748 -5.540 1.00 83.81 110 THR A N 1
ATOM 883 C CA . THR A 1 110 ? 10.700 4.144 -4.844 1.00 83.81 110 THR A CA 1
ATOM 884 C C . THR A 1 110 ? 11.888 3.892 -5.784 1.00 83.81 110 THR A C 1
ATOM 886 O O . THR A 1 110 ? 13.022 3.802 -5.324 1.00 83.81 110 THR A O 1
ATOM 889 N N . ASP A 1 111 ? 11.651 3.850 -7.101 1.00 79.69 111 ASP A N 1
ATOM 890 C CA . ASP A 1 111 ? 12.691 3.833 -8.130 1.00 79.69 111 ASP A CA 1
ATOM 891 C C . ASP A 1 111 ? 13.219 5.256 -8.425 1.00 79.69 111 ASP A C 1
ATOM 893 O O . ASP A 1 111 ? 13.337 5.681 -9.577 1.00 79.69 111 ASP A O 1
ATOM 897 N N . ASP A 1 112 ? 13.520 6.021 -7.374 1.00 77.31 112 ASP A N 1
ATOM 898 C CA . ASP A 1 112 ? 13.897 7.441 -7.430 1.00 77.31 112 ASP A CA 1
ATOM 899 C C . ASP A 1 112 ? 15.193 7.715 -8.211 1.00 77.31 112 ASP A C 1
ATOM 901 O O . ASP A 1 112 ? 15.393 8.815 -8.731 1.00 77.31 112 ASP A O 1
ATOM 905 N N . PHE A 1 113 ? 16.029 6.689 -8.388 1.00 74.38 113 PHE A N 1
ATOM 906 C CA . PHE A 1 113 ? 17.203 6.691 -9.257 1.00 74.38 113 PHE A CA 1
ATOM 907 C C . PHE A 1 113 ? 16.870 6.994 -10.729 1.00 74.38 113 PHE A C 1
ATOM 909 O O . PHE A 1 113 ? 17.759 7.413 -11.471 1.00 74.38 113 PHE A O 1
ATOM 916 N N . ARG A 1 114 ? 15.605 6.836 -11.148 1.00 70.75 114 ARG A N 1
ATOM 917 C CA . ARG A 1 114 ? 15.098 7.224 -12.480 1.00 70.75 114 ARG A CA 1
ATOM 918 C C . ARG A 1 114 ? 14.612 8.674 -12.553 1.00 70.75 114 ARG A C 1
ATOM 920 O O . ARG A 1 114 ? 14.271 9.155 -13.633 1.00 70.75 114 ARG A O 1
ATOM 927 N N . GLY A 1 115 ? 14.578 9.383 -11.428 1.00 76.38 115 GLY A N 1
ATOM 928 C CA . GLY A 1 115 ? 13.997 10.715 -11.331 1.00 76.38 115 GLY A CA 1
ATOM 929 C C . GLY A 1 115 ? 12.467 10.707 -11.406 1.00 76.38 115 GLY A C 1
ATOM 930 O O . GLY A 1 115 ? 11.807 9.680 -11.260 1.00 76.38 115 GLY A O 1
ATOM 931 N N . GLN A 1 116 ? 11.886 11.897 -11.576 1.00 78.44 116 GLN A N 1
ATOM 932 C CA . GLN A 1 116 ? 10.433 12.059 -11.635 1.00 78.44 116 GLN A CA 1
ATOM 933 C C . GLN A 1 116 ? 9.894 11.596 -12.987 1.00 78.44 116 GLN A C 1
ATOM 935 O O . GLN A 1 116 ? 10.402 12.004 -14.032 1.00 78.44 116 GLN A O 1
ATOM 940 N N . LEU A 1 117 ? 8.846 10.775 -12.951 1.00 67.75 117 LEU A N 1
ATOM 941 C CA . LEU A 1 117 ? 8.187 10.245 -14.138 1.00 67.75 117 LEU A CA 1
ATOM 942 C C . LEU A 1 117 ? 6.668 10.368 -13.985 1.00 67.75 117 LEU A C 1
ATOM 944 O O . LEU A 1 117 ? 6.113 10.102 -12.918 1.00 67.75 117 LEU A O 1
ATOM 948 N N . ALA A 1 118 ? 5.984 10.728 -15.066 1.00 71.62 118 ALA A N 1
ATOM 949 C CA . ALA A 1 118 ? 4.528 10.635 -15.165 1.00 71.62 118 ALA A CA 1
ATOM 950 C C . ALA A 1 118 ? 4.112 9.281 -15.767 1.00 71.62 118 ALA A C 1
ATOM 952 O O . ALA A 1 118 ? 4.924 8.601 -16.396 1.00 71.62 118 ALA A O 1
ATOM 953 N N . ASN A 1 119 ? 2.836 8.907 -15.626 1.00 66.50 119 ASN A N 1
ATOM 954 C CA . ASN A 1 119 ? 2.240 7.728 -16.283 1.00 66.50 119 ASN A CA 1
ATOM 955 C C . ASN A 1 119 ? 2.923 6.388 -15.939 1.00 66.50 119 ASN A C 1
ATOM 957 O O . ASN A 1 119 ? 2.999 5.469 -16.758 1.00 66.50 119 ASN A O 1
ATOM 961 N N . GLN A 1 120 ? 3.435 6.269 -14.715 1.00 71.19 120 GLN A N 1
ATOM 962 C CA . GLN A 1 120 ? 4.117 5.067 -14.247 1.00 71.19 120 GLN A CA 1
ATOM 963 C C . GLN A 1 120 ? 3.109 3.930 -14.003 1.00 71.19 120 GLN A C 1
ATOM 965 O O . GLN A 1 120 ? 2.398 3.930 -13.002 1.00 71.19 120 GLN A O 1
ATOM 970 N N . THR A 1 121 ? 3.090 2.916 -14.874 1.00 74.69 121 THR A N 1
ATOM 971 C CA . THR A 1 121 ? 2.140 1.783 -14.786 1.00 74.69 121 THR A CA 1
ATOM 972 C C . THR A 1 121 ? 2.230 1.035 -13.451 1.00 74.69 121 THR A C 1
ATOM 974 O O . THR A 1 121 ? 1.213 0.737 -12.825 1.00 74.69 121 THR A O 1
ATOM 977 N N . ASN A 1 122 ? 3.447 0.762 -12.973 1.00 79.12 122 ASN A N 1
ATOM 978 C CA . ASN A 1 122 ? 3.643 0.089 -11.690 1.00 79.12 122 ASN A CA 1
ATOM 979 C C . ASN A 1 122 ? 3.118 0.932 -10.510 1.00 79.12 122 ASN A C 1
ATOM 981 O O . ASN A 1 122 ? 2.590 0.384 -9.543 1.00 79.12 122 ASN A O 1
ATOM 985 N N . LEU A 1 123 ? 3.216 2.261 -10.598 1.00 82.12 123 LEU A N 1
ATOM 986 C CA . LEU A 1 123 ? 2.720 3.183 -9.577 1.00 82.12 123 LEU A CA 1
ATOM 987 C C . LEU A 1 123 ? 1.186 3.300 -9.621 1.00 82.12 123 LEU A C 1
ATOM 989 O O . LEU A 1 123 ? 0.536 3.198 -8.583 1.00 82.12 123 LEU A O 1
ATOM 993 N N . THR A 1 124 ? 0.591 3.399 -10.815 1.00 81.62 124 THR A N 1
ATOM 994 C CA . THR A 1 124 ? -0.869 3.316 -11.020 1.00 81.62 124 THR A CA 1
ATOM 995 C C . THR A 1 124 ? -1.445 2.054 -10.386 1.00 81.62 124 THR A C 1
ATOM 997 O O . THR A 1 124 ? -2.432 2.112 -9.649 1.00 81.62 124 THR A O 1
ATOM 1000 N N . LEU A 1 125 ? -0.791 0.912 -10.612 1.00 82.12 125 LEU A N 1
ATOM 1001 C CA . LEU A 1 125 ? -1.195 -0.366 -10.042 1.00 82.12 125 LEU A CA 1
ATOM 1002 C C . LEU A 1 125 ? -1.233 -0.325 -8.505 1.00 82.12 125 LEU A C 1
ATOM 1004 O O . LEU A 1 125 ? -2.205 -0.789 -7.910 1.00 82.12 125 LEU A O 1
ATOM 1008 N N . LYS A 1 126 ? -0.225 0.274 -7.858 1.00 89.94 126 LYS A N 1
ATOM 1009 C CA . LYS A 1 126 ? -0.223 0.476 -6.401 1.00 89.94 126 LYS A CA 1
ATOM 1010 C C . LYS A 1 126 ? -1.421 1.298 -5.940 1.00 89.94 126 LYS A C 1
ATOM 1012 O O . LYS A 1 126 ? -2.097 0.889 -4.999 1.00 89.94 126 LYS A O 1
ATOM 1017 N N . GLY A 1 127 ? -1.692 2.428 -6.593 1.00 88.69 127 GLY A N 1
ATOM 1018 C CA . GLY A 1 127 ? -2.815 3.295 -6.234 1.00 88.69 127 GLY A CA 1
ATOM 1019 C C . GLY A 1 127 ? -4.157 2.564 -6.330 1.00 88.69 127 GLY A C 1
ATOM 1020 O O . GLY A 1 127 ? -4.957 2.601 -5.398 1.00 88.69 127 GLY A O 1
ATOM 1021 N N . ILE A 1 128 ? -4.357 1.805 -7.408 1.00 83.69 128 ILE A N 1
ATOM 1022 C CA . ILE A 1 128 ? -5.537 0.959 -7.620 1.00 83.69 128 ILE A CA 1
ATOM 1023 C C . ILE A 1 128 ? -5.689 -0.105 -6.515 1.00 83.69 128 ILE A C 1
ATOM 1025 O O . ILE A 1 128 ? -6.765 -0.238 -5.923 1.00 83.69 128 ILE A O 1
ATOM 1029 N N . ILE A 1 129 ? -4.612 -0.829 -6.192 1.00 89.12 129 ILE A N 1
ATOM 1030 C CA . ILE A 1 129 ? -4.608 -1.845 -5.128 1.00 89.12 129 ILE A CA 1
ATOM 1031 C C . ILE A 1 129 ? -4.896 -1.208 -3.764 1.00 89.12 129 ILE A C 1
ATOM 1033 O O . ILE A 1 129 ? -5.671 -1.754 -2.981 1.00 89.12 129 ILE A O 1
ATOM 1037 N N . ALA A 1 130 ? -4.328 -0.036 -3.479 1.00 93.44 130 ALA A N 1
ATOM 1038 C CA . ALA A 1 130 ? -4.548 0.681 -2.229 1.00 93.44 130 ALA A CA 1
ATOM 1039 C C . ALA A 1 130 ? -5.997 1.178 -2.078 1.00 93.44 130 ALA A C 1
ATOM 1041 O O . ALA A 1 130 ? -6.583 1.027 -1.007 1.00 93.44 130 ALA A O 1
ATOM 1042 N N . ILE A 1 131 ? -6.628 1.680 -3.145 1.00 88.94 131 ILE A N 1
ATOM 1043 C CA . ILE A 1 131 ? -8.057 2.046 -3.126 1.00 88.94 131 ILE A CA 1
ATOM 1044 C C . ILE A 1 131 ? -8.920 0.806 -2.838 1.00 88.94 131 ILE A C 1
ATOM 1046 O O . ILE A 1 131 ? -9.842 0.855 -2.017 1.00 88.94 131 ILE A O 1
ATOM 1050 N N . LYS A 1 132 ? -8.591 -0.343 -3.445 1.00 88.19 132 LYS A N 1
ATOM 1051 C CA . LYS A 1 132 ? -9.254 -1.617 -3.135 1.00 88.19 132 LYS A CA 1
ATOM 1052 C C . LYS A 1 132 ? -9.031 -2.050 -1.685 1.00 88.19 132 LYS A C 1
ATOM 1054 O O . LYS A 1 132 ? -9.988 -2.460 -1.024 1.00 88.19 132 LYS A O 1
ATOM 1059 N N . ALA A 1 133 ? -7.811 -1.926 -1.173 1.00 93.06 133 ALA A N 1
ATOM 1060 C CA . ALA A 1 133 ? -7.493 -2.203 0.221 1.00 93.06 133 ALA A CA 1
ATOM 1061 C C . ALA A 1 133 ? -8.331 -1.324 1.166 1.00 93.06 133 ALA A C 1
ATOM 1063 O O . ALA A 1 133 ? -8.911 -1.837 2.124 1.00 93.06 133 ALA A O 1
ATOM 1064 N N . MET A 1 134 ? -8.504 -0.035 0.858 1.00 92.94 134 MET A N 1
ATOM 1065 C CA . MET A 1 134 ? -9.347 0.844 1.669 1.00 92.94 134 MET A CA 1
ATOM 1066 C C . MET A 1 134 ? -10.817 0.402 1.678 1.00 92.94 134 MET A C 1
ATOM 1068 O O . MET A 1 134 ? -11.441 0.409 2.734 1.00 92.94 134 MET A O 1
ATOM 1072 N N . SER A 1 135 ? -11.371 -0.081 0.561 1.00 89.12 135 SER A N 1
ATOM 1073 C CA . SER A 1 135 ? -12.731 -0.653 0.555 1.00 89.12 135 SER A CA 1
ATOM 1074 C C . SER A 1 135 ? -12.876 -1.847 1.512 1.00 89.12 135 SER A C 1
ATOM 1076 O O . SER A 1 135 ? -13.898 -1.974 2.195 1.00 89.12 135 SER A O 1
ATOM 1078 N N . VAL A 1 136 ? -11.838 -2.683 1.643 1.00 90.44 136 VAL A N 1
ATOM 1079 C CA . VAL A 1 136 ? -11.804 -3.777 2.631 1.00 90.44 136 VAL A CA 1
ATOM 1080 C C . VAL A 1 136 ? -11.700 -3.242 4.063 1.00 90.44 136 VAL A C 1
ATOM 1082 O O . VAL A 1 136 ? -12.374 -3.765 4.953 1.00 90.44 136 VAL A O 1
ATOM 1085 N N . ILE A 1 137 ? -10.904 -2.194 4.303 1.00 92.00 137 ILE A N 1
ATOM 1086 C CA . ILE A 1 137 ? -10.831 -1.510 5.607 1.00 92.00 137 ILE A CA 1
ATOM 1087 C C . ILE A 1 137 ? -12.213 -0.965 5.991 1.00 92.00 137 ILE A C 1
ATOM 1089 O O . ILE A 1 137 ? -12.720 -1.280 7.066 1.00 92.00 137 ILE A O 1
ATOM 1093 N N . THR A 1 138 ? -12.864 -0.217 5.100 1.00 90.12 138 THR A N 1
ATOM 1094 C CA . THR A 1 138 ? -14.209 0.339 5.293 1.00 90.12 138 THR A CA 1
ATOM 1095 C C . THR A 1 138 ? -15.240 -0.747 5.609 1.00 90.12 138 THR A C 1
ATOM 1097 O O . THR A 1 138 ? -16.038 -0.583 6.534 1.00 90.12 138 THR A O 1
ATOM 1100 N N . GLN A 1 139 ? -15.190 -1.889 4.912 1.00 87.62 139 GLN A N 1
ATOM 1101 C CA . GLN A 1 139 ? -16.053 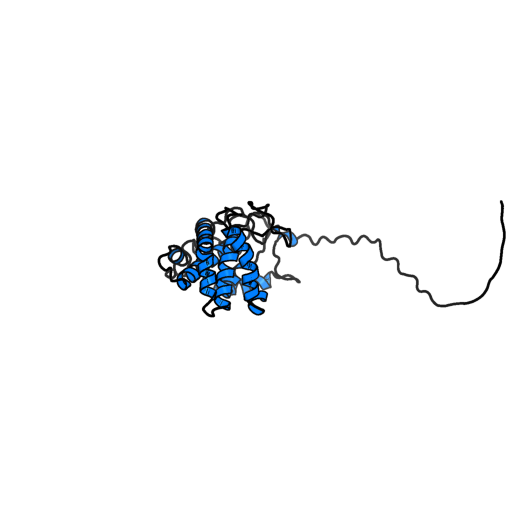-3.038 5.201 1.00 87.62 139 GLN A CA 1
ATOM 1102 C C . GLN A 1 139 ? -15.796 -3.613 6.602 1.00 87.62 139 GLN A C 1
ATOM 1104 O O . GLN A 1 139 ? -16.747 -3.870 7.339 1.00 87.62 139 GLN A O 1
ATOM 1109 N N . LYS A 1 140 ? -14.527 -3.789 6.997 1.00 87.25 140 LYS A N 1
ATOM 1110 C CA . LYS A 1 140 ? -14.152 -4.270 8.341 1.00 87.25 140 LYS A CA 1
ATOM 1111 C C . LYS A 1 140 ? -14.596 -3.314 9.452 1.00 87.25 140 LYS A C 1
ATOM 1113 O O . LYS A 1 140 ? -14.914 -3.778 10.542 1.00 87.25 140 LYS A O 1
ATOM 1118 N N . MET A 1 141 ? -14.644 -2.015 9.164 1.00 87.25 141 MET A N 1
ATOM 1119 C CA . MET A 1 141 ? -15.125 -0.977 10.080 1.00 87.25 141 MET A CA 1
ATOM 1120 C C . MET A 1 141 ? -16.656 -0.861 10.135 1.00 87.25 141 MET A C 1
ATOM 1122 O O . MET A 1 141 ? -17.173 -0.131 10.974 1.00 87.25 141 MET A O 1
ATOM 1126 N N . GLY A 1 142 ? -17.393 -1.550 9.256 1.00 86.12 142 GLY A N 1
ATOM 1127 C CA . GLY A 1 142 ? -18.851 -1.421 9.154 1.00 86.12 142 GLY A CA 1
ATOM 1128 C C . 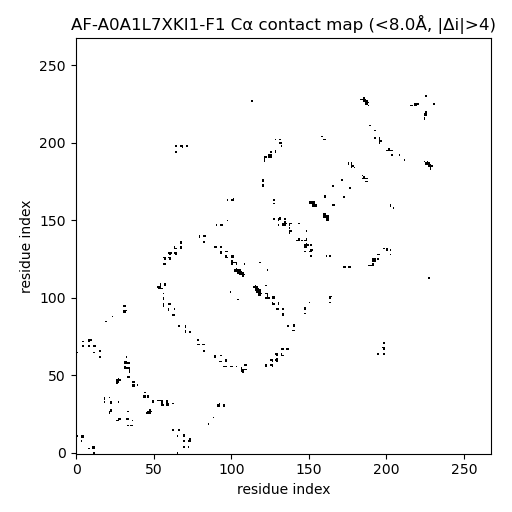GLY A 1 142 ? -19.327 -0.109 8.514 1.00 86.12 142 GLY A C 1
ATOM 1129 O O . GLY A 1 142 ? -20.519 0.181 8.532 1.00 86.12 142 GLY A O 1
ATOM 1130 N N . ASN A 1 143 ? -18.427 0.670 7.906 1.00 83.69 143 ASN A N 1
ATOM 1131 C CA . ASN A 1 143 ? -18.716 1.984 7.322 1.00 83.69 143 ASN A CA 1
ATOM 1132 C C . ASN A 1 143 ? -19.179 1.877 5.859 1.00 83.69 143 ASN A C 1
ATOM 1134 O O . ASN A 1 143 ? -18.684 2.576 4.982 1.00 83.69 143 ASN A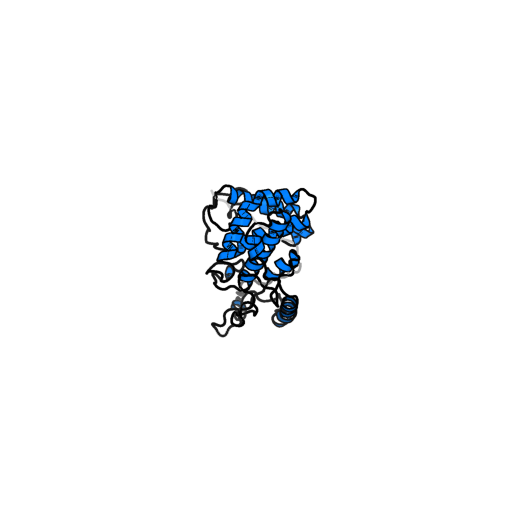 O 1
ATOM 1138 N N . THR A 1 144 ? -20.136 0.997 5.559 1.00 74.88 144 THR A N 1
ATOM 1139 C CA . THR A 1 144 ? -20.541 0.673 4.173 1.00 74.88 144 THR A CA 1
ATOM 1140 C C . THR A 1 144 ? -21.143 1.844 3.385 1.00 74.88 144 THR A C 1
ATOM 1142 O O . THR A 1 144 ? -21.314 1.733 2.175 1.00 74.88 144 THR A O 1
ATOM 1145 N N . ALA A 1 145 ? -21.479 2.951 4.052 1.00 74.44 145 ALA A N 1
ATOM 1146 C CA . ALA A 1 145 ? -21.968 4.178 3.425 1.00 74.44 145 ALA A CA 1
ATOM 1147 C C . ALA A 1 145 ? -20.855 5.051 2.812 1.00 74.44 145 ALA A C 1
ATOM 1149 O O . ALA A 1 145 ? -21.164 5.979 2.070 1.00 74.44 145 ALA A O 1
ATOM 1150 N N . ASP A 1 146 ? -19.579 4.784 3.108 1.00 72.38 146 ASP A N 1
ATOM 1151 C CA . ASP A 1 146 ? -18.476 5.589 2.580 1.00 72.38 146 ASP A CA 1
ATOM 1152 C C . ASP A 1 146 ? -18.273 5.361 1.073 1.00 72.38 146 ASP A C 1
ATOM 1154 O O . ASP A 1 146 ? -18.132 4.229 0.609 1.00 72.38 146 ASP A O 1
ATOM 1158 N N . GLU A 1 147 ? -18.170 6.457 0.313 1.00 65.44 147 GLU A N 1
ATOM 1159 C CA . GLU A 1 147 ? -17.999 6.453 -1.152 1.00 65.44 147 GLU A CA 1
ATOM 1160 C C . GLU A 1 147 ? -16.782 5.639 -1.614 1.00 65.44 147 GLU A C 1
ATOM 1162 O O . GLU A 1 147 ? -16.816 5.004 -2.664 1.00 65.44 147 GLU A O 1
ATOM 1167 N N . VAL A 1 148 ? -15.729 5.563 -0.795 1.00 65.88 148 VAL A N 1
ATOM 1168 C CA . VAL A 1 148 ? -14.531 4.752 -1.070 1.00 65.88 148 VAL A CA 1
ATOM 1169 C C . VAL A 1 148 ? -14.871 3.276 -1.302 1.00 65.88 148 VAL A C 1
ATOM 1171 O O . VAL A 1 148 ? -14.256 2.622 -2.145 1.00 65.88 148 VAL A O 1
ATOM 11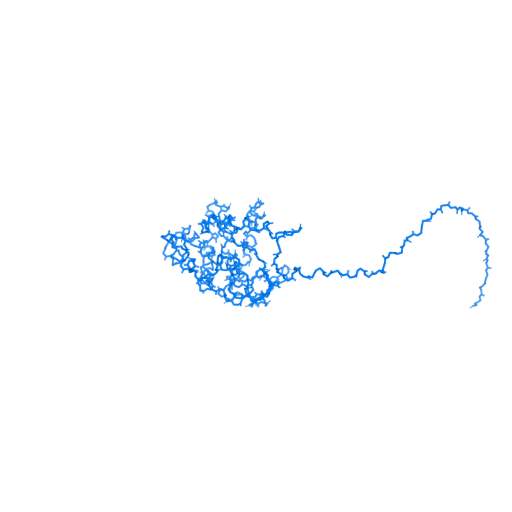74 N N . HIS A 1 149 ? -15.888 2.752 -0.610 1.00 62.34 149 HIS A N 1
ATOM 1175 C CA . HIS A 1 149 ? -16.370 1.394 -0.839 1.00 62.34 149 HIS A CA 1
ATOM 1176 C C . HIS A 1 149 ? -16.886 1.207 -2.276 1.00 62.34 149 HIS A C 1
ATOM 1178 O O . HIS A 1 149 ? -16.652 0.158 -2.876 1.00 62.34 149 HIS A O 1
ATOM 1184 N N . GLN A 1 150 ? -17.526 2.239 -2.834 1.00 58.94 150 GLN A N 1
ATOM 1185 C CA . GLN A 1 150 ? -18.136 2.249 -4.167 1.00 58.94 150 GLN A CA 1
ATOM 1186 C C . GLN A 1 150 ? -17.125 2.540 -5.289 1.00 58.94 150 GLN A C 1
ATOM 1188 O O . GLN A 1 150 ? -17.351 2.160 -6.435 1.00 58.94 150 GLN A O 1
ATOM 1193 N N . LEU A 1 151 ? -15.994 3.179 -4.973 1.00 61.53 151 LEU A N 1
ATOM 1194 C CA . LEU A 1 151 ? -14.952 3.541 -5.944 1.00 61.53 151 LEU A CA 1
ATOM 1195 C C . LEU A 1 151 ? -14.015 2.375 -6.310 1.00 61.53 151 LEU A C 1
ATOM 1197 O O . LEU A 1 151 ? -13.326 2.428 -7.329 1.00 61.53 151 LEU A O 1
ATOM 1201 N N . ALA A 1 152 ? -13.984 1.318 -5.494 1.00 55.28 152 ALA A N 1
ATOM 1202 C CA . ALA A 1 152 ? -12.910 0.334 -5.521 1.00 55.28 152 ALA A CA 1
ATOM 1203 C C . ALA A 1 152 ? -12.972 -0.711 -6.643 1.00 55.28 152 ALA A C 1
ATOM 1205 O O . ALA A 1 152 ? -11.908 -1.107 -7.103 1.00 55.28 152 ALA A O 1
ATOM 1206 N N . VAL A 1 153 ? -14.144 -1.205 -7.071 1.00 51.38 153 VAL A N 1
ATOM 1207 C CA . VAL A 1 153 ? -14.233 -2.246 -8.121 1.00 51.38 153 VAL A CA 1
ATOM 1208 C C . VAL A 1 153 ? -15.594 -2.247 -8.823 1.00 51.38 153 VAL A C 1
ATOM 1210 O O . VAL A 1 153 ? -16.626 -2.442 -8.185 1.00 51.38 153 VAL A O 1
ATOM 1213 N N . VAL A 1 154 ? -15.587 -2.166 -10.150 1.00 53.00 154 VAL A N 1
ATOM 1214 C CA . VAL A 1 154 ? -16.657 -2.625 -11.041 1.00 53.00 154 VAL A CA 1
ATOM 1215 C C . VAL A 1 154 ? -16.529 -4.142 -11.195 1.00 53.00 154 VAL A C 1
ATOM 1217 O O . VAL A 1 154 ? -15.953 -4.659 -12.152 1.00 53.00 154 VAL A O 1
ATOM 1220 N N . LEU A 1 155 ? -17.047 -4.887 -10.213 1.00 47.00 155 LEU A N 1
ATOM 1221 C CA . LEU A 1 155 ? -17.031 -6.362 -10.230 1.00 47.00 155 LEU A CA 1
ATOM 1222 C C . LEU A 1 155 ? -17.882 -6.955 -11.363 1.00 47.00 155 LEU A C 1
ATOM 1224 O O . LEU A 1 155 ? -17.722 -8.121 -11.706 1.00 47.00 155 LEU A O 1
ATOM 1228 N N . SER A 1 156 ? -18.800 -6.166 -11.922 1.00 49.50 156 SER A N 1
ATOM 1229 C CA . SER A 1 156 ? -19.676 -6.549 -13.030 1.00 49.50 156 SER A CA 1
ATOM 1230 C C . SER A 1 156 ? -19.006 -6.474 -14.403 1.00 49.50 156 SER A C 1
ATOM 1232 O O . SER A 1 156 ? -19.592 -6.927 -15.385 1.00 49.50 156 SER A O 1
ATOM 1234 N N . ALA A 1 157 ? -17.807 -5.900 -14.497 1.00 46.22 157 ALA A N 1
ATOM 1235 C CA . ALA A 1 157 ? -17.067 -5.847 -15.742 1.00 46.22 157 ALA A CA 1
ATOM 1236 C C . ALA A 1 157 ? -16.302 -7.148 -16.007 1.00 46.22 157 ALA A C 1
ATOM 1238 O O . ALA A 1 157 ? -15.955 -7.881 -15.082 1.00 46.22 157 ALA A O 1
ATOM 1239 N N . ASN A 1 158 ? -16.022 -7.434 -17.279 1.00 46.78 158 ASN A N 1
ATOM 1240 C CA . ASN A 1 158 ? -15.213 -8.578 -17.685 1.00 46.78 158 ASN A CA 1
ATOM 1241 C C . ASN A 1 158 ? -14.030 -8.108 -18.555 1.00 46.78 158 ASN A C 1
ATOM 1243 O O . ASN A 1 158 ? -14.254 -7.775 -19.719 1.00 46.78 158 ASN A O 1
ATOM 1247 N N . PRO A 1 159 ? -12.791 -8.091 -18.028 1.00 48.25 159 PRO A N 1
ATOM 1248 C CA . PRO A 1 159 ? -12.422 -8.445 -16.655 1.00 48.25 159 PRO A CA 1
ATOM 1249 C C . PRO A 1 159 ? -12.893 -7.385 -15.634 1.00 48.25 159 PRO A C 1
ATOM 1251 O O . PRO A 1 159 ? -13.066 -6.222 -16.013 1.00 48.25 159 PRO A O 1
ATOM 1254 N N . PRO A 1 160 ? -13.079 -7.758 -14.352 1.00 41.44 160 PRO A N 1
ATOM 1255 C CA . PRO A 1 160 ? -13.328 -6.798 -13.281 1.00 41.44 160 PRO A CA 1
ATOM 1256 C C . PRO A 1 160 ? -12.267 -5.695 -13.290 1.00 41.44 160 PRO A C 1
ATOM 1258 O O . PRO A 1 160 ? -11.082 -5.979 -13.464 1.00 41.44 160 PRO A O 1
ATOM 1261 N N . HIS A 1 161 ? -12.687 -4.445 -13.115 1.00 44.72 161 HIS A N 1
ATOM 1262 C CA . HIS A 1 161 ? -11.799 -3.281 -13.122 1.00 44.72 161 HIS A CA 1
ATOM 1263 C C . HIS A 1 161 ? -12.166 -2.298 -12.019 1.00 44.72 161 HIS A C 1
ATOM 126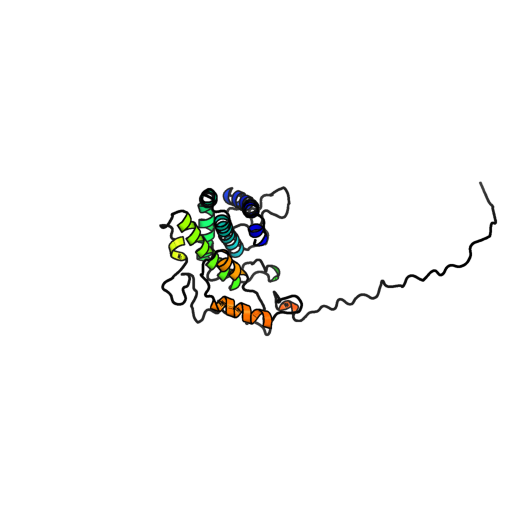5 O O . HIS A 1 161 ? -13.243 -2.388 -11.445 1.00 44.72 161 HIS A O 1
ATOM 1271 N N . THR A 1 162 ? -11.296 -1.350 -11.692 1.00 46.50 162 THR A N 1
ATOM 1272 C CA . THR A 1 162 ? -11.670 -0.222 -10.826 1.00 46.50 162 THR A CA 1
ATOM 1273 C C . THR A 1 162 ? -12.363 0.861 -11.651 1.00 46.50 162 THR A C 1
ATOM 1275 O O . THR A 1 162 ? -12.139 0.947 -12.856 1.00 46.50 162 THR A O 1
ATOM 1278 N N . ASN A 1 163 ? -13.153 1.741 -11.021 1.00 40.94 163 ASN A N 1
ATOM 1279 C CA . ASN A 1 163 ? -13.741 2.918 -11.696 1.00 40.94 163 ASN A CA 1
ATOM 1280 C C . ASN A 1 163 ? -12.683 3.878 -12.288 1.00 40.94 163 ASN A C 1
ATOM 1282 O O . ASN A 1 163 ? -13.022 4.856 -12.945 1.00 40.94 163 ASN A O 1
ATOM 1286 N N . LEU A 1 164 ? -11.401 3.603 -12.043 1.00 47.44 164 LEU A N 1
ATOM 1287 C CA . LEU A 1 164 ? -10.242 4.407 -12.394 1.00 47.44 164 LEU A CA 1
ATOM 1288 C C . LEU A 1 164 ? -9.392 3.678 -13.452 1.00 47.44 164 LEU A C 1
ATOM 1290 O O . LEU A 1 164 ? -8.182 3.576 -13.321 1.00 47.44 164 LEU A O 1
ATOM 1294 N N . SER A 1 165 ? -10.075 3.189 -14.495 1.00 40.78 165 SER A N 1
ATOM 1295 C CA . SER A 1 165 ? -9.597 2.570 -15.746 1.00 40.78 165 SER A CA 1
ATOM 1296 C C . SER A 1 165 ? -8.610 1.402 -15.628 1.00 40.78 165 SER A C 1
ATOM 1298 O O . SER A 1 165 ? -7.390 1.544 -15.685 1.00 40.78 165 SER A O 1
ATOM 1300 N N . TYR A 1 166 ? -9.187 0.203 -15.616 1.00 41.38 166 TYR A N 1
ATOM 1301 C CA . TYR A 1 166 ? -8.607 -0.994 -16.222 1.00 41.38 166 TYR A CA 1
ATOM 1302 C C . TYR A 1 166 ? -9.513 -1.328 -17.425 1.00 41.38 166 TYR A C 1
ATOM 1304 O O . TYR A 1 166 ? -10.669 -1.691 -17.214 1.00 41.38 166 TYR A O 1
ATOM 1312 N N . GLY A 1 167 ? -9.040 -1.180 -18.669 1.00 38.53 167 GLY A N 1
ATOM 1313 C CA . GLY A 1 167 ? -9.813 -1.585 -19.861 1.00 38.53 167 GLY A CA 1
ATOM 1314 C C . GLY A 1 167 ? -10.124 -0.515 -20.914 1.00 38.53 167 GLY A C 1
ATOM 1315 O O . GLY A 1 167 ? -11.072 -0.690 -21.671 1.00 38.53 167 GLY A O 1
ATOM 1316 N N . ASP A 1 168 ? -9.349 0.565 -21.004 1.00 40.97 168 ASP A N 1
ATOM 1317 C CA . ASP A 1 168 ? -9.224 1.259 -22.290 1.00 40.97 168 ASP A CA 1
ATOM 1318 C C . ASP A 1 168 ? -8.262 0.446 -23.171 1.00 40.97 168 ASP A C 1
ATOM 1320 O O . ASP A 1 168 ? -7.084 0.317 -22.846 1.00 40.97 168 ASP A O 1
ATOM 1324 N N . ASP A 1 169 ? -8.756 -0.119 -24.274 1.00 35.69 169 ASP A N 1
ATOM 1325 C CA . ASP A 1 169 ? -7.956 -0.902 -25.230 1.00 35.69 169 ASP A CA 1
ATOM 1326 C C . ASP A 1 169 ? -6.839 -0.071 -25.903 1.00 35.69 169 ASP A C 1
ATOM 1328 O O . ASP A 1 169 ? -5.936 -0.625 -26.534 1.00 35.69 169 ASP A O 1
ATOM 1332 N N . SER A 1 170 ? -6.878 1.260 -25.761 1.00 33.75 170 SER A N 1
ATOM 1333 C CA . SER A 1 170 ? -5.821 2.193 -26.165 1.00 33.75 170 SER A CA 1
ATOM 1334 C C . SER A 1 170 ? -4.895 2.622 -25.015 1.00 33.75 170 SER A C 1
ATOM 1336 O O . SER A 1 170 ? -3.829 3.193 -25.259 1.00 33.75 170 SER A O 1
ATOM 1338 N N . SER A 1 171 ? -5.242 2.283 -23.768 1.00 36.25 171 SER A N 1
ATOM 1339 C CA . SER A 1 171 ? -4.395 2.459 -22.590 1.00 36.25 171 SER A CA 1
ATOM 1340 C C . SER A 1 171 ? -3.386 1.320 -22.509 1.00 36.25 171 SER A C 1
ATOM 1342 O O . SER A 1 171 ? -3.698 0.163 -22.231 1.00 36.25 171 SER A O 1
ATOM 1344 N N . HIS A 1 172 ? -2.118 1.654 -22.711 1.00 35.25 172 HIS A N 1
ATOM 1345 C CA . HIS A 1 172 ? -1.010 0.710 -22.605 1.00 35.25 172 HIS A CA 1
ATOM 1346 C C . HIS A 1 172 ? -0.663 0.297 -21.155 1.00 35.25 172 HIS A C 1
ATOM 1348 O O . HIS A 1 172 ? 0.387 -0.300 -20.933 1.00 35.25 172 HIS A O 1
ATOM 1354 N N . GLY A 1 173 ? -1.537 0.550 -20.173 1.00 36.84 173 GLY A N 1
ATOM 1355 C CA . GLY A 1 173 ? -1.298 0.329 -18.737 1.00 36.84 173 GLY A CA 1
ATOM 1356 C C . GLY A 1 173 ? -1.255 -1.131 -18.257 1.00 36.84 173 GLY A C 1
ATOM 1357 O O . GLY A 1 173 ? -1.282 -1.378 -17.055 1.00 36.84 173 GLY A O 1
ATOM 1358 N N . LEU A 1 174 ? -1.203 -2.111 -19.162 1.00 39.72 174 LEU A N 1
ATOM 1359 C CA . LEU A 1 174 ? -1.074 -3.544 -18.839 1.00 39.72 174 LEU A CA 1
ATOM 1360 C C . LEU A 1 174 ? -0.040 -4.291 -19.683 1.00 39.72 174 LEU A C 1
ATOM 1362 O O . LEU A 1 174 ? 0.113 -5.507 -19.565 1.00 39.72 174 LEU A O 1
ATOM 1366 N N . TRP A 1 175 ? 0.693 -3.566 -20.515 1.00 37.00 175 TRP A N 1
ATOM 1367 C CA . TRP A 1 175 ? 1.934 -4.048 -21.098 1.00 37.00 175 TRP A CA 1
ATOM 1368 C C . TRP A 1 175 ? 3.073 -3.390 -20.310 1.00 37.00 175 TRP A C 1
ATOM 1370 O O . TRP A 1 175 ? 2.856 -2.298 -19.783 1.00 37.00 175 TRP A O 1
ATOM 1380 N N . PRO A 1 176 ? 4.280 -3.971 -20.196 1.00 39.75 176 PRO A N 1
ATOM 1381 C CA . PRO A 1 176 ? 5.448 -3.216 -19.756 1.00 39.75 176 PRO A CA 1
ATOM 1382 C C . PRO A 1 176 ? 5.761 -2.156 -20.826 1.00 39.75 176 PRO A C 1
ATOM 1384 O O . PRO A 1 176 ? 6.725 -2.278 -21.573 1.00 39.75 176 PRO A O 1
ATOM 1387 N N . LEU A 1 177 ? 4.910 -1.136 -20.981 1.00 38.16 177 LEU A N 1
ATOM 1388 C CA . LEU A 1 177 ? 5.213 0.036 -21.779 1.00 38.16 177 LEU A CA 1
ATOM 1389 C C . LEU A 1 177 ? 6.015 0.977 -20.895 1.00 38.16 177 LEU A C 1
ATOM 1391 O O . LEU A 1 177 ? 5.558 2.003 -20.400 1.00 38.16 177 LEU A O 1
ATOM 1395 N N . LEU A 1 178 ? 7.243 0.542 -20.687 1.00 48.09 178 LEU A N 1
ATOM 1396 C CA . LEU A 1 178 ? 8.348 1.406 -20.360 1.00 48.09 178 LEU A CA 1
ATOM 1397 C C . LEU A 1 178 ? 8.627 2.223 -21.627 1.00 48.09 178 LEU A C 1
ATOM 1399 O O . LEU A 1 178 ? 8.481 1.726 -22.746 1.00 48.09 178 LEU A O 1
ATOM 1403 N N . SER A 1 179 ? 8.859 3.514 -21.436 1.00 38.28 179 SER A N 1
ATOM 1404 C CA . SER A 1 179 ? 8.809 4.567 -22.449 1.00 38.28 179 SER A CA 1
ATOM 1405 C C . SER A 1 179 ? 9.231 4.141 -23.866 1.00 38.28 179 SER A C 1
ATOM 1407 O O . SER A 1 179 ? 10.390 3.840 -24.128 1.00 38.28 179 SER A O 1
ATOM 1409 N N . ARG A 1 180 ? 8.308 4.203 -24.834 1.00 36.09 180 ARG A N 1
ATOM 1410 C CA . ARG A 1 180 ? 8.598 3.984 -26.263 1.00 36.09 180 ARG A CA 1
ATOM 1411 C C . ARG A 1 180 ? 9.149 5.262 -26.918 1.00 36.09 180 ARG A C 1
ATOM 1413 O O . ARG A 1 180 ? 8.649 5.676 -27.963 1.00 36.09 180 ARG A O 1
ATOM 1420 N N . THR A 1 181 ? 10.111 5.939 -26.287 1.00 37.88 181 THR A N 1
ATOM 1421 C CA . THR A 1 181 ? 10.655 7.211 -26.808 1.00 37.88 181 THR A CA 1
ATOM 1422 C C . THR A 1 181 ? 12.076 7.135 -27.346 1.00 37.88 181 THR A C 1
ATOM 1424 O O . THR A 1 181 ? 12.461 8.034 -28.087 1.00 37.88 181 THR A O 1
ATOM 1427 N N . THR A 1 182 ? 12.824 6.060 -27.124 1.00 34.72 182 THR A N 1
ATOM 1428 C CA . THR A 1 182 ? 14.116 5.835 -27.791 1.00 34.72 182 THR A CA 1
ATOM 1429 C C . THR A 1 182 ? 14.333 4.344 -28.025 1.00 34.72 182 THR A C 1
ATOM 1431 O O . THR A 1 182 ? 13.581 3.507 -27.541 1.00 34.72 182 THR A O 1
ATOM 1434 N N . SER A 1 183 ? 15.329 4.003 -28.833 1.00 39.38 183 SER A N 1
ATOM 1435 C CA . SER A 1 183 ? 15.744 2.653 -29.239 1.00 39.38 183 SER A CA 1
ATOM 1436 C C . SER A 1 183 ? 16.169 1.702 -28.102 1.00 39.38 183 SER A C 1
ATOM 1438 O O . SER A 1 183 ? 16.769 0.667 -28.384 1.00 39.38 183 SER A O 1
ATOM 1440 N N . ASP A 1 184 ? 15.855 2.025 -26.850 1.00 43.78 184 ASP A N 1
ATOM 1441 C CA . ASP A 1 184 ? 16.243 1.278 -25.661 1.00 43.78 184 ASP A CA 1
ATOM 1442 C C . ASP A 1 184 ? 14.997 0.649 -25.031 1.00 43.78 184 ASP A C 1
ATOM 1444 O O . ASP A 1 184 ? 13.999 1.321 -24.771 1.00 43.78 184 ASP A O 1
ATOM 1448 N N . ILE A 1 185 ? 15.044 -0.664 -24.802 1.00 48.84 185 ILE A N 1
ATOM 1449 C CA . ILE A 1 185 ? 14.045 -1.344 -23.977 1.00 48.84 185 ILE A CA 1
ATOM 1450 C C . ILE A 1 185 ? 14.345 -0.929 -22.541 1.00 48.84 185 ILE A C 1
ATOM 1452 O O . ILE A 1 185 ? 15.219 -1.494 -21.885 1.00 48.84 185 ILE A O 1
ATOM 1456 N N . ASP A 1 186 ? 13.639 0.087 -22.070 1.00 53.25 186 ASP A N 1
ATOM 1457 C CA . ASP A 1 186 ? 13.579 0.371 -20.651 1.00 53.25 186 ASP A CA 1
ATOM 1458 C C . ASP A 1 186 ? 12.884 -0.831 -19.972 1.00 53.25 186 ASP A C 1
ATOM 1460 O O . ASP A 1 186 ? 11.856 -1.304 -20.454 1.00 53.25 186 ASP A O 1
ATOM 1464 N N . LEU A 1 187 ? 13.514 -1.427 -18.954 1.00 59.22 187 LEU A N 1
ATOM 1465 C CA . LEU A 1 187 ? 13.069 -2.647 -18.262 1.00 59.22 187 LEU A CA 1
ATOM 1466 C C . LEU A 1 187 ? 12.731 -2.299 -16.809 1.00 59.22 187 LEU A C 1
ATOM 1468 O O . LEU A 1 187 ? 13.547 -1.719 -16.103 1.00 59.22 187 LEU A O 1
ATOM 1472 N N . GLY A 1 188 ? 11.531 -2.666 -16.360 1.00 64.06 188 GLY A N 1
ATOM 1473 C CA . GLY A 1 188 ? 11.007 -2.370 -15.031 1.00 64.06 188 GLY A CA 1
ATOM 1474 C C . GLY A 1 188 ? 10.118 -3.504 -14.538 1.00 64.06 188 GLY A C 1
ATOM 1475 O O . GLY A 1 188 ? 9.517 -4.240 -15.330 1.00 64.06 188 GLY A O 1
ATOM 1476 N N . THR A 1 189 ? 10.063 -3.678 -13.218 1.00 74.00 189 THR A N 1
ATOM 1477 C CA . THR A 1 189 ? 9.306 -4.769 -12.599 1.00 74.00 189 THR A CA 1
ATOM 1478 C C . THR A 1 189 ? 7.959 -4.280 -12.064 1.00 74.00 189 THR A C 1
ATOM 1480 O O . THR A 1 189 ? 7.869 -3.212 -11.466 1.00 74.00 189 THR A O 1
ATOM 1483 N N . LEU A 1 190 ? 6.892 -5.061 -12.260 1.00 80.06 190 LEU A N 1
ATOM 1484 C CA . LEU A 1 190 ? 5.562 -4.796 -11.701 1.00 80.06 190 LEU A CA 1
ATOM 1485 C C . LEU A 1 190 ? 5.486 -5.277 -10.245 1.00 80.06 190 LEU A C 1
ATOM 1487 O O . LEU A 1 190 ? 4.607 -6.057 -9.874 1.00 80.06 190 LEU A O 1
ATOM 1491 N N . TYR A 1 191 ? 6.439 -4.855 -9.410 1.00 85.62 191 TYR A N 1
ATOM 1492 C CA . TYR A 1 191 ? 6.556 -5.338 -8.031 1.00 85.62 191 TYR A CA 1
ATOM 1493 C C . TYR A 1 191 ? 5.332 -5.007 -7.174 1.00 85.62 191 TYR A C 1
ATOM 1495 O O . TYR A 1 191 ? 5.063 -5.714 -6.206 1.00 85.62 191 TYR A O 1
ATOM 1503 N N . ASN A 1 192 ? 4.537 -3.997 -7.539 1.00 89.75 192 ASN A N 1
ATOM 1504 C CA . ASN A 1 192 ? 3.329 -3.652 -6.792 1.00 89.75 192 ASN A CA 1
ATOM 1505 C C . ASN A 1 192 ? 2.207 -4.693 -6.924 1.00 89.75 192 ASN A C 1
ATOM 1507 O O . ASN A 1 192 ? 1.320 -4.716 -6.073 1.00 89.75 192 ASN A O 1
ATOM 1511 N N . LEU A 1 193 ? 2.292 -5.628 -7.885 1.00 87.06 193 LEU A N 1
ATOM 1512 C CA . LEU A 1 193 ? 1.417 -6.811 -7.949 1.00 87.06 193 LEU A CA 1
ATOM 1513 C C . LEU A 1 193 ? 1.478 -7.663 -6.677 1.00 87.06 193 LEU A C 1
ATOM 1515 O O . LEU A 1 193 ? 0.501 -8.326 -6.330 1.00 87.06 193 LEU A O 1
ATOM 1519 N N . TYR A 1 194 ? 2.609 -7.628 -5.968 1.00 91.88 194 TYR A N 1
ATOM 1520 C CA . TYR A 1 194 ? 2.774 -8.325 -4.698 1.00 91.88 194 TYR A CA 1
ATOM 1521 C C . TYR A 1 194 ? 1.737 -7.889 -3.654 1.00 91.88 194 TYR A C 1
ATOM 1523 O O . TYR A 1 194 ? 1.316 -8.703 -2.840 1.00 91.88 194 TYR A O 1
ATOM 1531 N N . ALA A 1 195 ? 1.305 -6.625 -3.661 1.00 94.50 195 ALA A N 1
ATOM 1532 C CA . ALA A 1 195 ? 0.352 -6.128 -2.674 1.00 94.50 195 ALA A CA 1
ATOM 1533 C C . ALA A 1 195 ? -1.058 -6.719 -2.848 1.00 94.50 195 ALA A C 1
ATOM 1535 O O . ALA A 1 195 ? -1.730 -6.967 -1.848 1.00 94.50 195 ALA A O 1
ATOM 1536 N N . ASP A 1 196 ? -1.493 -6.970 -4.087 1.00 91.81 196 ASP A N 1
ATOM 1537 C CA . ASP A 1 196 ? -2.785 -7.610 -4.378 1.00 91.81 196 ASP A CA 1
ATOM 1538 C C . ASP A 1 196 ? -2.819 -9.054 -3.850 1.00 91.81 196 ASP A C 1
ATOM 1540 O O . ASP A 1 196 ? -3.768 -9.440 -3.160 1.00 91.81 196 ASP A O 1
ATOM 1544 N N . ASP A 1 197 ? -1.734 -9.804 -4.076 1.00 92.75 197 ASP A N 1
ATOM 1545 C CA . ASP A 1 197 ? -1.550 -11.172 -3.576 1.00 92.75 197 ASP A CA 1
ATOM 1546 C C . ASP A 1 197 ? -1.408 -11.210 -2.043 1.00 92.75 197 ASP A C 1
ATOM 1548 O O . ASP A 1 197 ? -2.129 -11.938 -1.361 1.00 92.75 197 ASP A O 1
ATOM 1552 N N . LEU A 1 198 ? -0.558 -10.345 -1.471 1.00 93.56 198 LEU A N 1
ATOM 1553 C CA . LEU A 1 198 ? -0.338 -10.230 -0.022 1.00 93.56 198 LEU A CA 1
ATOM 1554 C C . LEU A 1 198 ? -1.646 -10.047 0.758 1.00 93.56 198 LEU A C 1
ATOM 1556 O O . LEU A 1 198 ? -1.799 -10.603 1.851 1.00 93.56 198 LEU A O 1
ATOM 1560 N N . LEU A 1 199 ? -2.541 -9.218 0.221 1.00 93.69 199 LEU A N 1
ATOM 1561 C CA . LEU A 1 199 ? -3.812 -8.850 0.834 1.00 93.69 199 LEU A CA 1
ATOM 1562 C C . LEU A 1 199 ? -4.962 -9.797 0.452 1.00 93.69 199 LEU A C 1
ATOM 1564 O O . LEU A 1 199 ? -6.040 -9.709 1.051 1.00 93.69 199 LEU A O 1
ATOM 1568 N N . GLY A 1 200 ? -4.747 -10.682 -0.528 1.00 92.50 200 GLY A N 1
ATOM 1569 C CA . GLY A 1 200 ? -5.755 -11.596 -1.061 1.00 92.50 200 GLY A CA 1
ATOM 1570 C C . GLY A 1 200 ? -6.944 -10.875 -1.701 1.00 92.50 200 GLY A C 1
ATOM 1571 O O . GLY A 1 200 ? -8.085 -11.316 -1.549 1.00 92.50 200 GLY A O 1
ATOM 1572 N N . LEU A 1 201 ? -6.710 -9.734 -2.359 1.00 88.50 201 LEU A N 1
ATOM 1573 C CA . LEU A 1 201 ? -7.789 -8.899 -2.905 1.00 88.50 201 LEU A CA 1
ATOM 1574 C C . LEU A 1 201 ? -8.356 -9.456 -4.216 1.00 88.50 201 LEU A C 1
ATOM 1576 O O . LEU A 1 201 ? -9.510 -9.155 -4.532 1.00 88.50 201 LEU A O 1
ATOM 1580 N N . ASN A 1 202 ? -7.580 -10.288 -4.925 1.00 85.88 202 ASN A N 1
ATOM 1581 C CA . ASN A 1 202 ? -7.922 -10.873 -6.225 1.00 85.88 202 ASN A CA 1
ATOM 1582 C C . ASN A 1 202 ? -8.377 -9.806 -7.235 1.00 85.88 202 ASN A C 1
ATOM 1584 O O . ASN A 1 202 ? -9.352 -10.001 -7.965 1.00 85.88 202 ASN A O 1
ATOM 1588 N N . LEU A 1 203 ? -7.719 -8.645 -7.220 1.00 82.50 203 LEU A N 1
ATOM 1589 C CA . LEU A 1 203 ? -8.043 -7.533 -8.101 1.00 82.50 203 LEU A CA 1
ATOM 1590 C C . LEU A 1 203 ? -7.432 -7.745 -9.483 1.00 82.50 203 LEU A C 1
ATOM 1592 O O . LEU A 1 203 ? -8.088 -7.486 -10.493 1.00 82.50 203 LEU A O 1
ATOM 1596 N N . VAL A 1 204 ? -6.185 -8.214 -9.532 1.00 78.62 204 VAL A N 1
ATOM 1597 C CA . VAL A 1 204 ? -5.477 -8.442 -10.785 1.00 78.62 204 VAL A CA 1
ATOM 1598 C C . VAL A 1 204 ? -5.713 -9.881 -11.248 1.00 78.62 204 VAL A C 1
ATOM 1600 O O . VAL A 1 204 ? -5.488 -10.827 -10.496 1.00 78.62 204 VAL A O 1
ATOM 1603 N N . PRO A 1 205 ? -6.151 -10.099 -12.500 1.00 76.81 205 PRO A N 1
ATOM 1604 C CA . PRO A 1 205 ? -6.376 -11.447 -13.006 1.00 76.81 205 PRO A CA 1
ATOM 1605 C C . PRO A 1 205 ? -5.098 -12.298 -13.016 1.00 76.81 205 PRO A C 1
ATOM 1607 O O . PRO A 1 205 ? -4.058 -11.838 -13.488 1.00 76.81 205 PRO A O 1
ATOM 1610 N N . GLN A 1 206 ? -5.211 -13.577 -12.635 1.00 81.44 206 GLN A N 1
ATOM 1611 C CA . GLN A 1 206 ? -4.095 -14.538 -12.590 1.00 81.44 206 GLN A CA 1
ATOM 1612 C C . GLN A 1 206 ? -3.241 -14.556 -13.870 1.00 81.44 206 GLN A C 1
ATOM 1614 O O . GLN A 1 206 ? -2.018 -14.594 -13.794 1.00 81.44 206 GLN A O 1
ATOM 1619 N N . ARG A 1 207 ? -3.865 -14.416 -15.050 1.00 76.62 207 ARG A N 1
ATOM 1620 C CA . ARG A 1 207 ? -3.150 -14.367 -16.339 1.00 76.62 207 ARG A CA 1
ATOM 1621 C C . ARG A 1 207 ? -2.037 -13.309 -16.383 1.00 76.62 207 ARG A C 1
ATOM 1623 O O . ARG A 1 207 ? -1.062 -13.497 -17.097 1.00 76.62 207 ARG A O 1
ATOM 1630 N N . ILE A 1 208 ? -2.185 -12.191 -15.664 1.00 76.69 208 ILE A N 1
ATOM 1631 C CA . ILE A 1 208 ? -1.183 -11.117 -15.631 1.00 76.69 208 ILE A CA 1
ATOM 1632 C C . ILE A 1 208 ? 0.042 -11.575 -14.841 1.00 76.69 208 ILE A C 1
ATOM 1634 O O . ILE A 1 208 ? 1.161 -11.382 -15.308 1.00 76.69 208 ILE A O 1
ATOM 1638 N N . TYR A 1 209 ? -0.159 -12.241 -13.701 1.00 80.56 209 TYR A N 1
ATOM 1639 C CA . TYR A 1 209 ? 0.924 -12.878 -12.952 1.00 80.56 209 TYR A CA 1
ATOM 1640 C C . TYR A 1 209 ? 1.640 -13.922 -13.807 1.00 80.56 209 TYR A C 1
ATOM 1642 O O . TYR A 1 209 ? 2.863 -13.878 -13.909 1.00 80.56 209 TYR A O 1
ATOM 1650 N N . ASP A 1 210 ? 0.890 -14.784 -14.497 1.00 80.12 210 ASP A N 1
ATOM 1651 C CA . ASP A 1 210 ? 1.458 -15.818 -15.367 1.00 80.12 210 ASP A CA 1
ATOM 1652 C C . ASP A 1 210 ? 2.295 -15.202 -16.503 1.00 80.12 210 ASP A C 1
ATOM 1654 O O . ASP A 1 210 ? 3.401 -15.664 -16.790 1.00 80.12 210 ASP A O 1
ATOM 1658 N N . MET A 1 211 ? 1.812 -14.109 -17.110 1.00 76.44 211 MET A N 1
ATOM 1659 C CA . MET A 1 211 ? 2.560 -13.340 -18.110 1.00 76.44 211 MET A CA 1
ATOM 1660 C C . MET A 1 211 ? 3.872 -12.784 -17.541 1.00 76.44 211 MET A C 1
ATOM 1662 O O . MET A 1 211 ? 4.912 -12.916 -18.185 1.00 76.44 211 MET A O 1
ATOM 1666 N N . GLN A 1 212 ? 3.849 -12.193 -16.341 1.00 78.19 212 GLN A N 1
ATOM 1667 C CA . GLN A 1 212 ? 5.059 -11.672 -15.693 1.00 78.19 212 GLN A CA 1
ATOM 1668 C C . GLN A 1 212 ? 6.049 -12.795 -15.352 1.00 78.19 212 GLN A C 1
ATOM 1670 O O . GLN A 1 212 ? 7.244 -12.677 -15.628 1.00 78.19 212 GLN A O 1
ATOM 1675 N N . SER A 1 213 ? 5.559 -13.909 -14.801 1.00 84.25 213 SER A N 1
ATOM 1676 C CA . SER A 1 213 ? 6.371 -15.081 -14.466 1.00 84.25 213 SER A CA 1
ATOM 1677 C C . SER A 1 213 ? 7.002 -15.735 -15.694 1.00 84.25 213 SER A C 1
ATOM 1679 O O . SER A 1 213 ? 8.118 -16.238 -15.596 1.00 84.25 213 SER A O 1
ATOM 1681 N N . ALA A 1 214 ? 6.330 -15.707 -16.847 1.00 80.25 214 ALA A N 1
ATOM 1682 C CA . ALA A 1 214 ? 6.896 -16.175 -18.108 1.00 80.25 214 ALA A CA 1
ATOM 1683 C C . ALA A 1 214 ? 7.914 -15.184 -18.696 1.00 80.25 214 ALA A C 1
ATOM 1685 O O . ALA A 1 214 ? 8.919 -15.607 -19.263 1.00 80.25 214 ALA A O 1
ATOM 1686 N N . PHE A 1 215 ? 7.674 -13.876 -18.560 1.00 77.44 215 PHE A N 1
ATOM 1687 C CA . PHE A 1 215 ? 8.504 -12.831 -19.159 1.00 77.44 215 PHE A CA 1
ATOM 1688 C C . PHE A 1 215 ? 9.827 -12.603 -18.418 1.00 77.44 215 PHE A C 1
ATOM 1690 O O . PHE A 1 215 ? 10.884 -12.621 -19.047 1.00 77.44 215 PHE A O 1
ATOM 1697 N N . TYR A 1 216 ? 9.813 -12.412 -17.095 1.00 79.00 216 TYR A N 1
ATOM 1698 C CA . TYR A 1 216 ? 11.015 -12.004 -16.354 1.00 79.00 216 TYR A CA 1
ATOM 1699 C C . TYR A 1 216 ? 12.221 -12.951 -16.482 1.00 79.00 216 TYR A C 1
ATOM 1701 O O . TYR A 1 216 ? 13.334 -12.446 -16.629 1.00 79.00 216 TYR A O 1
ATOM 1709 N N . PRO A 1 217 ? 12.061 -14.289 -16.521 1.00 85.31 217 PRO A N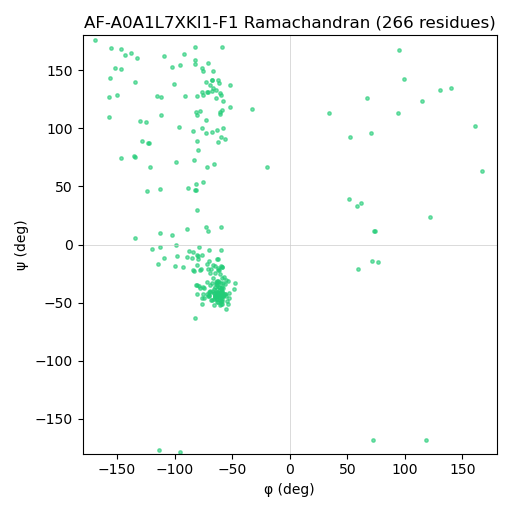 1
ATOM 1710 C CA . PRO A 1 217 ? 13.178 -15.197 -16.784 1.00 85.31 217 PRO A CA 1
ATOM 1711 C C . PRO A 1 217 ? 13.846 -14.988 -18.150 1.00 85.31 217 PRO A C 1
ATOM 1713 O O . PRO A 1 217 ? 15.020 -15.307 -18.298 1.00 85.31 217 PRO A O 1
ATOM 1716 N N . THR A 1 218 ? 13.128 -14.445 -19.141 1.00 80.56 218 THR A N 1
ATOM 1717 C CA . THR A 1 218 ? 13.669 -14.199 -20.493 1.00 80.56 218 THR A CA 1
ATOM 1718 C C . THR A 1 218 ? 14.578 -12.973 -20.565 1.00 80.56 218 THR A C 1
ATOM 1720 O O . THR A 1 218 ? 15.406 -12.883 -21.468 1.00 80.56 218 THR A O 1
ATOM 1723 N N . VAL A 1 219 ? 14.445 -12.049 -19.608 1.00 74.56 219 VAL A N 1
ATOM 1724 C CA . VAL A 1 219 ? 15.229 -10.804 -19.519 1.00 74.56 219 VAL A CA 1
ATOM 1725 C C . VAL A 1 219 ? 16.176 -10.779 -18.315 1.00 74.56 219 VAL A C 1
ATOM 1727 O O . VAL A 1 219 ? 16.921 -9.818 -18.127 1.00 74.56 219 VAL A O 1
ATOM 1730 N N . ALA A 1 220 ? 16.150 -11.822 -17.482 1.00 81.44 220 ALA A N 1
ATOM 1731 C CA . ALA A 1 220 ? 17.005 -11.937 -16.312 1.00 81.44 220 ALA A CA 1
ATOM 1732 C C . ALA A 1 220 ? 18.478 -12.105 -16.716 1.00 81.44 220 ALA A C 1
ATOM 1734 O O . ALA A 1 220 ? 18.836 -12.944 -17.541 1.00 81.44 220 ALA A O 1
ATOM 1735 N N . GLN A 1 221 ? 19.342 -11.314 -16.088 1.00 84.88 221 GLN A N 1
ATOM 1736 C CA . GLN A 1 221 ? 20.794 -11.412 -16.188 1.00 84.88 221 GLN A CA 1
ATOM 1737 C C . GLN A 1 221 ? 21.353 -12.251 -15.025 1.00 84.88 221 GLN A C 1
ATOM 1739 O O . GLN A 1 221 ? 20.607 -12.716 -14.162 1.00 84.88 221 GLN A O 1
ATOM 1744 N N . THR A 1 222 ? 22.681 -12.404 -14.953 1.00 87.69 222 THR A N 1
ATOM 1745 C CA . THR A 1 222 ? 23.392 -13.163 -13.900 1.00 87.69 222 THR A CA 1
ATOM 1746 C C . THR A 1 222 ? 22.936 -12.826 -12.477 1.00 87.69 222 THR A C 1
ATOM 1748 O O . THR A 1 222 ? 22.930 -13.700 -11.613 1.00 87.69 222 THR A O 1
ATOM 1751 N N . TYR A 1 223 ? 22.551 -11.570 -12.234 1.00 85.19 223 TYR A N 1
ATOM 1752 C CA . TYR A 1 223 ? 22.172 -11.063 -10.913 1.00 85.19 223 TYR A CA 1
ATOM 1753 C C . TYR A 1 223 ? 20.684 -10.701 -10.787 1.00 85.19 223 TYR A C 1
ATOM 1755 O O . TYR A 1 223 ? 20.289 -10.120 -9.780 1.00 85.19 223 TYR A O 1
ATOM 1763 N N . GLY A 1 224 ? 19.856 -11.061 -11.772 1.00 83.06 224 GLY A N 1
ATOM 1764 C CA . GLY A 1 224 ? 18.414 -10.807 -11.766 1.00 83.06 224 GLY A CA 1
ATOM 1765 C C . GLY A 1 224 ? 17.936 -9.919 -12.913 1.00 83.06 224 GLY A C 1
ATOM 1766 O O . GLY A 1 224 ? 18.646 -9.690 -13.891 1.00 83.06 224 GLY A O 1
ATOM 1767 N N . VAL A 1 225 ? 16.690 -9.458 -12.807 1.00 79.44 225 VAL A N 1
ATOM 1768 C CA . VAL A 1 225 ? 16.065 -8.573 -13.798 1.00 79.44 225 VAL A CA 1
ATOM 1769 C C . VAL A 1 225 ? 16.628 -7.157 -13.628 1.00 79.44 225 VAL A C 1
ATOM 1771 O O . VAL A 1 225 ? 16.622 -6.652 -12.504 1.00 79.44 225 VAL A O 1
ATOM 1774 N N . PRO A 1 226 ? 17.112 -6.506 -14.699 1.00 71.38 226 PRO A N 1
ATOM 1775 C CA . PRO A 1 226 ? 17.578 -5.127 -14.612 1.00 71.38 226 PRO A CA 1
ATOM 1776 C C . PRO A 1 226 ? 16.413 -4.194 -14.254 1.00 71.38 226 PRO A C 1
ATOM 1778 O O . PRO A 1 226 ? 15.334 -4.284 -14.837 1.00 71.38 226 PRO A O 1
ATOM 1781 N N . LEU A 1 227 ? 16.644 -3.306 -13.285 1.00 65.88 227 LEU A N 1
ATOM 1782 C CA . LEU A 1 227 ? 15.670 -2.302 -12.838 1.00 65.88 227 LEU A CA 1
ATOM 1783 C C . LEU A 1 227 ? 15.680 -1.033 -13.702 1.00 65.88 227 LEU A C 1
ATOM 1785 O O . LEU A 1 227 ? 14.836 -0.166 -13.496 1.00 65.88 227 LEU A O 1
ATOM 1789 N N . ASP A 1 228 ? 16.627 -0.919 -14.638 1.00 61.59 228 ASP A N 1
ATOM 1790 C CA . ASP A 1 228 ? 16.744 0.154 -15.627 1.00 61.59 228 ASP A CA 1
ATOM 1791 C C . ASP A 1 228 ? 17.543 -0.317 -16.855 1.00 61.59 228 ASP A C 1
ATOM 1793 O O . ASP A 1 228 ? 18.514 -1.072 -16.731 1.00 61.59 228 ASP A O 1
ATOM 1797 N N . GLY A 1 229 ? 17.141 0.150 -18.041 1.00 52.78 229 GLY A N 1
ATOM 1798 C CA . GLY A 1 229 ? 17.875 -0.006 -19.296 1.00 52.78 229 GLY A CA 1
ATOM 1799 C C . GLY A 1 229 ? 19.205 0.761 -19.331 1.00 52.78 229 GLY A C 1
ATOM 1800 O O . GLY A 1 229 ? 20.093 0.396 -20.107 1.00 52.78 229 GLY A O 1
ATOM 1801 N N . MET A 1 230 ? 19.411 1.749 -18.446 1.00 50.91 230 MET A N 1
ATOM 1802 C CA . MET A 1 230 ? 20.649 2.546 -18.390 1.00 50.91 230 MET A CA 1
ATOM 1803 C C . MET A 1 230 ? 21.925 1.724 -18.120 1.00 50.91 230 MET A C 1
ATOM 1805 O O . MET A 1 230 ? 23.027 2.173 -18.442 1.00 50.91 230 MET A O 1
ATOM 1809 N N . PHE A 1 231 ? 21.807 0.499 -17.594 1.00 44.47 231 PHE A N 1
ATOM 1810 C CA . PHE A 1 231 ? 22.960 -0.363 -17.300 1.00 44.47 231 PHE A CA 1
ATOM 1811 C C . PHE A 1 231 ? 23.258 -1.428 -18.363 1.00 44.47 231 PHE A C 1
ATOM 1813 O O . PHE A 1 231 ? 24.252 -2.141 -18.240 1.00 44.47 231 PHE A O 1
ATOM 1820 N N . SER A 1 232 ? 22.477 -1.518 -19.446 1.00 41.00 232 SER A N 1
ATOM 1821 C CA . SER A 1 232 ? 22.742 -2.503 -20.507 1.00 41.00 232 SER A CA 1
ATOM 1822 C C . SER A 1 232 ? 23.969 -2.174 -21.371 1.00 41.00 232 SER A C 1
ATOM 1824 O O . SER A 1 232 ? 24.444 -3.052 -22.088 1.00 41.00 232 SER A O 1
ATOM 1826 N N . GLN A 1 233 ? 24.481 -0.939 -21.345 1.00 38.84 233 GLN A N 1
ATOM 1827 C CA . GLN A 1 233 ? 25.534 -0.493 -22.275 1.00 38.84 233 GLN A CA 1
ATOM 1828 C C . GLN A 1 233 ? 26.836 -0.041 -21.602 1.00 38.84 233 GLN A C 1
ATOM 1830 O O . GLN A 1 233 ? 27.802 0.227 -22.303 1.00 38.84 233 GLN A O 1
ATOM 1835 N N . ASN A 1 234 ? 26.923 0.002 -20.269 1.00 30.70 234 ASN A N 1
ATOM 1836 C CA . ASN A 1 234 ? 28.141 0.451 -19.591 1.00 30.70 234 ASN A CA 1
ATOM 1837 C C . ASN A 1 234 ? 28.518 -0.478 -18.437 1.00 30.70 234 ASN A C 1
ATOM 1839 O O . ASN A 1 234 ? 28.445 -0.118 -17.262 1.00 30.70 234 ASN A O 1
ATOM 1843 N N . VAL A 1 235 ? 29.060 -1.649 -18.787 1.00 31.34 235 VAL A N 1
ATOM 1844 C CA . VAL A 1 235 ? 30.165 -2.192 -17.994 1.00 31.34 235 VAL A CA 1
ATOM 1845 C C . VAL A 1 235 ? 31.294 -1.172 -18.124 1.00 31.34 235 VAL A C 1
ATOM 1847 O O . VAL A 1 235 ? 32.126 -1.248 -19.025 1.00 31.34 235 VAL A O 1
ATOM 1850 N N . LEU A 1 236 ? 31.307 -0.174 -17.239 1.00 30.11 236 LEU A N 1
ATOM 1851 C CA . LEU A 1 236 ? 32.528 0.540 -16.913 1.00 30.11 236 LEU A CA 1
ATOM 1852 C C . LEU A 1 236 ? 33.477 -0.526 -16.371 1.00 30.11 236 LEU A C 1
ATOM 1854 O O . LEU A 1 236 ? 33.486 -0.846 -15.183 1.00 30.11 236 LEU A O 1
ATOM 1858 N N . THR A 1 237 ? 34.286 -1.099 -17.260 1.00 28.27 237 THR A N 1
ATOM 1859 C CA . THR A 1 237 ? 35.603 -1.578 -16.885 1.00 28.27 237 THR A CA 1
ATOM 1860 C C . THR A 1 237 ? 36.300 -0.371 -16.281 1.00 28.27 237 THR A C 1
ATOM 1862 O O . THR A 1 237 ? 36.899 0.432 -16.996 1.00 28.27 237 THR A O 1
ATOM 1865 N N . LEU A 1 238 ? 36.172 -0.194 -14.966 1.00 25.34 238 LEU A N 1
ATOM 1866 C CA . LEU A 1 238 ? 37.116 0.619 -14.228 1.00 25.34 238 LEU A CA 1
ATOM 1867 C C . LEU A 1 238 ? 38.486 0.056 -14.616 1.00 25.34 238 LEU A C 1
ATOM 1869 O O . LEU A 1 238 ? 38.717 -1.140 -14.397 1.00 25.34 238 LEU A O 1
ATOM 1873 N N . PRO A 1 239 ? 39.379 0.837 -15.248 1.00 27.12 239 PRO A N 1
ATOM 1874 C CA . PRO A 1 239 ? 40.736 0.374 -15.413 1.00 27.12 239 PRO A CA 1
ATOM 1875 C C . PRO A 1 239 ? 41.245 0.170 -13.992 1.00 27.12 239 PRO A C 1
ATOM 1877 O O . PRO A 1 239 ? 41.358 1.121 -13.219 1.00 27.12 239 PRO A O 1
ATOM 1880 N N . ILE A 1 240 ? 41.486 -1.087 -13.620 1.00 32.44 240 ILE A N 1
ATOM 1881 C CA . ILE A 1 240 ? 42.243 -1.403 -12.419 1.00 32.44 240 ILE A CA 1
ATOM 1882 C C . ILE A 1 240 ? 43.582 -0.706 -12.632 1.00 32.44 240 ILE A C 1
ATOM 1884 O O . ILE A 1 240 ? 44.418 -1.166 -13.414 1.00 32.44 240 ILE A O 1
ATOM 1888 N N . SER A 1 241 ? 43.747 0.461 -12.006 1.00 30.64 241 SER A N 1
ATOM 1889 C CA . SER A 1 241 ? 45.008 1.177 -12.019 1.00 30.64 241 SER A CA 1
ATOM 1890 C C . SER A 1 241 ? 46.028 0.227 -11.420 1.00 30.64 241 SER A C 1
ATOM 1892 O O . SER A 1 241 ? 45.906 -0.228 -10.281 1.00 30.64 241 SER A O 1
ATOM 1894 N N . ARG A 1 242 ? 46.990 -0.164 -12.250 1.00 36.47 242 ARG A N 1
ATOM 1895 C CA . ARG A 1 242 ? 47.982 -1.199 -11.980 1.00 36.47 242 ARG A CA 1
ATOM 1896 C C . ARG A 1 242 ? 49.048 -0.659 -11.026 1.00 36.47 242 ARG A C 1
ATOM 1898 O O . ARG A 1 242 ? 50.224 -0.673 -11.355 1.00 36.47 242 ARG A O 1
ATOM 1905 N N . HIS A 1 243 ? 48.661 -0.116 -9.881 1.00 34.62 243 HIS A N 1
ATOM 1906 C CA . HIS A 1 243 ? 49.553 0.428 -8.862 1.00 34.62 243 HIS A CA 1
ATOM 1907 C C . HIS A 1 243 ? 49.063 -0.064 -7.504 1.00 34.62 243 HIS A C 1
ATOM 1909 O O . HIS A 1 243 ? 48.382 0.674 -6.820 1.00 34.62 243 HIS A O 1
ATOM 1915 N N . PHE A 1 244 ? 49.324 -1.336 -7.183 1.00 34.69 244 PHE A N 1
ATOM 1916 C CA . PHE A 1 244 ? 49.542 -1.884 -5.828 1.00 34.69 244 PHE A CA 1
ATOM 1917 C C . PHE A 1 244 ? 49.491 -3.421 -5.866 1.00 34.69 244 PHE A C 1
ATOM 1919 O O . PHE A 1 244 ? 48.633 -4.047 -5.265 1.00 34.69 244 PHE A O 1
ATOM 1926 N N . LEU A 1 245 ? 50.426 -4.047 -6.583 1.00 29.92 245 LEU A N 1
ATOM 1927 C CA . LEU A 1 245 ? 50.795 -5.450 -6.361 1.00 29.92 245 LEU A CA 1
ATOM 1928 C C . LEU A 1 245 ? 52.290 -5.602 -6.666 1.00 29.92 245 LEU A C 1
ATOM 1930 O O . LEU A 1 245 ? 52.687 -6.110 -7.712 1.00 29.92 245 LEU A O 1
ATOM 1934 N N . THR A 1 246 ? 53.139 -5.114 -5.764 1.00 34.22 246 THR A N 1
ATOM 1935 C CA . THR A 1 246 ? 54.499 -5.644 -5.645 1.00 34.22 246 THR A CA 1
ATOM 1936 C C . THR A 1 246 ? 54.426 -6.931 -4.816 1.00 34.22 246 THR A C 1
ATOM 1938 O O . THR A 1 246 ? 53.845 -6.916 -3.728 1.00 34.22 246 THR A O 1
ATOM 1941 N N . PRO A 1 247 ? 54.973 -8.065 -5.288 1.00 31.66 247 PRO A N 1
ATOM 1942 C CA . PRO A 1 247 ? 55.033 -9.276 -4.481 1.00 31.66 247 PRO A CA 1
ATOM 1943 C C . PRO A 1 247 ? 55.985 -9.057 -3.300 1.00 31.66 247 PRO A C 1
ATOM 1945 O O . PRO A 1 247 ? 57.094 -8.550 -3.475 1.00 31.66 247 PRO A O 1
ATOM 1948 N N . LEU A 1 248 ? 55.571 -9.464 -2.100 1.00 31.86 248 LEU A N 1
ATOM 1949 C CA . LEU A 1 248 ? 56.469 -9.578 -0.950 1.00 31.86 248 LEU A CA 1
ATOM 1950 C C . LEU A 1 248 ? 57.587 -10.588 -1.275 1.00 31.86 248 LEU A C 1
ATOM 1952 O O . LEU A 1 248 ? 57.277 -11.699 -1.712 1.00 31.86 248 LEU A O 1
ATOM 1956 N N . PRO A 1 249 ? 58.875 -10.262 -1.055 1.00 32.91 249 PRO A N 1
ATOM 1957 C CA . PRO A 1 249 ? 59.947 -11.215 -1.290 1.00 32.91 249 PRO A CA 1
ATOM 1958 C C . PRO A 1 249 ? 59.938 -12.306 -0.212 1.00 32.91 249 PRO A C 1
ATOM 1960 O O . PRO A 1 249 ? 59.905 -12.031 0.990 1.00 32.91 249 PRO A O 1
ATOM 1963 N N . SER A 1 250 ? 60.002 -13.557 -0.664 1.00 32.94 250 SER A N 1
ATOM 1964 C CA . SER A 1 250 ? 60.175 -14.747 0.164 1.00 32.94 250 SER A CA 1
ATOM 1965 C C . SER A 1 250 ? 61.492 -14.670 0.939 1.00 32.94 250 SER A C 1
ATOM 1967 O O . SER A 1 250 ? 62.569 -14.720 0.345 1.00 32.94 250 SER A O 1
ATOM 1969 N N . LYS A 1 251 ? 61.429 -14.580 2.270 1.00 33.69 251 LYS A N 1
ATOM 1970 C CA . LYS A 1 251 ? 62.612 -14.755 3.119 1.00 33.69 251 LYS A CA 1
ATOM 1971 C C . LYS A 1 251 ? 62.829 -16.242 3.380 1.00 33.69 251 LYS A C 1
ATOM 1973 O O . LYS A 1 251 ? 62.204 -16.821 4.264 1.00 33.69 251 LYS A O 1
ATOM 1978 N N . THR A 1 252 ? 63.720 -16.850 2.606 1.00 31.06 252 THR A N 1
ATOM 1979 C CA . THR A 1 252 ? 64.399 -18.087 2.999 1.00 31.06 252 THR A CA 1
ATOM 1980 C C . THR A 1 252 ? 65.425 -17.784 4.086 1.00 31.06 252 THR A C 1
ATOM 1982 O O . THR A 1 252 ? 66.089 -16.750 4.084 1.00 31.06 252 THR A O 1
ATOM 1985 N N . ASN A 1 253 ? 65.483 -18.697 5.043 1.00 34.16 253 ASN A N 1
ATOM 1986 C CA . ASN A 1 253 ? 66.196 -18.617 6.303 1.00 34.16 253 ASN A CA 1
ATOM 1987 C C . ASN A 1 253 ? 67.678 -18.975 6.090 1.00 34.16 253 ASN A C 1
ATOM 1989 O O . ASN A 1 253 ? 67.970 -20.128 5.777 1.00 34.16 253 ASN A O 1
ATOM 1993 N N . THR A 1 254 ? 68.598 -18.028 6.282 1.00 32.81 254 THR A N 1
ATOM 1994 C CA . THR A 1 254 ? 70.026 -18.335 6.453 1.00 32.81 254 THR A CA 1
ATOM 1995 C C . THR A 1 254 ? 70.728 -17.301 7.339 1.00 32.81 254 THR A C 1
ATOM 1997 O O . THR A 1 254 ? 70.653 -16.098 7.114 1.00 32.81 254 THR A O 1
ATOM 2000 N N . ASP A 1 255 ? 71.419 -17.852 8.335 1.00 31.30 255 ASP A N 1
ATOM 2001 C CA . ASP A 1 255 ? 72.490 -17.318 9.178 1.00 31.30 255 ASP A CA 1
ATOM 2002 C C . ASP A 1 255 ? 72.227 -16.242 10.246 1.00 31.30 255 ASP A C 1
ATOM 2004 O O . ASP A 1 255 ? 72.341 -15.030 10.074 1.00 31.30 255 ASP A O 1
ATOM 2008 N N . PHE A 1 256 ? 72.056 -16.771 11.460 1.00 30.84 256 PHE A N 1
ATOM 2009 C CA . PHE A 1 256 ? 72.501 -16.166 12.706 1.00 30.84 256 PHE A CA 1
ATOM 2010 C C . PHE A 1 256 ? 74.038 -16.011 12.742 1.00 30.84 256 PHE A C 1
ATOM 2012 O O . PHE A 1 256 ? 74.766 -16.967 12.490 1.00 30.84 256 PHE A O 1
ATOM 2019 N N . ARG A 1 257 ? 74.477 -14.874 13.317 1.00 29.22 257 ARG A N 1
ATOM 2020 C CA . ARG A 1 257 ? 75.622 -14.689 14.250 1.00 29.22 257 ARG A CA 1
ATOM 2021 C C . ARG A 1 257 ? 76.811 -13.838 13.742 1.00 29.22 257 ARG A C 1
ATOM 2023 O O . ARG A 1 257 ? 77.561 -14.235 12.866 1.00 29.22 257 ARG A O 1
ATOM 2030 N N . LYS A 1 258 ? 77.089 -12.800 14.553 1.00 31.53 258 LYS A N 1
ATOM 2031 C CA . LYS A 1 258 ? 78.355 -12.059 14.801 1.00 31.53 258 LYS A CA 1
ATOM 2032 C C . LYS A 1 258 ? 78.623 -10.782 13.989 1.00 31.53 258 LYS A C 1
ATOM 2034 O O . LYS A 1 258 ? 78.970 -10.854 12.824 1.00 31.53 258 LYS A O 1
ATOM 2039 N N . GLN A 1 259 ? 78.628 -9.654 14.716 1.00 32.59 259 GLN A N 1
ATOM 2040 C CA . GLN A 1 259 ? 79.718 -8.659 14.915 1.00 32.59 259 GLN A CA 1
ATOM 2041 C C . GLN A 1 259 ? 79.039 -7.362 15.419 1.00 32.59 259 GLN A C 1
ATOM 2043 O O . GLN A 1 259 ? 78.244 -6.778 14.701 1.00 32.59 259 GLN A O 1
ATOM 2048 N N . ARG A 1 260 ? 79.035 -6.976 16.709 1.00 31.94 260 ARG A N 1
ATOM 2049 C CA . ARG A 1 260 ? 80.122 -6.447 17.569 1.00 31.94 260 ARG A CA 1
ATOM 2050 C C . ARG A 1 260 ? 81.143 -5.571 16.828 1.00 31.94 260 ARG A C 1
ATOM 2052 O O . ARG A 1 260 ? 81.926 -6.143 16.091 1.00 31.94 260 ARG A O 1
ATOM 2059 N N . THR A 1 261 ? 81.134 -4.271 17.184 1.00 33.84 261 THR A N 1
ATOM 2060 C CA . THR A 1 261 ? 82.166 -3.185 17.203 1.00 33.84 261 THR A CA 1
ATOM 2061 C C . THR A 1 261 ? 81.617 -1.914 16.525 1.00 33.84 261 THR A C 1
ATOM 2063 O O . THR A 1 261 ? 81.037 -2.045 15.462 1.00 33.84 261 THR A O 1
ATOM 2066 N N . GLY A 1 262 ? 81.705 -0.672 17.019 1.00 31.67 262 GLY A N 1
ATOM 2067 C CA . GLY A 1 262 ? 82.440 -0.054 18.127 1.00 31.67 262 GLY A CA 1
ATOM 2068 C C . GLY A 1 262 ? 81.952 1.394 18.393 1.00 31.67 262 GLY A C 1
ATOM 2069 O O . GLY A 1 262 ? 81.064 1.895 17.712 1.00 31.67 262 GLY A O 1
ATOM 2070 N N . LYS A 1 263 ? 82.511 2.011 19.444 1.00 36.34 263 LYS A N 1
ATOM 2071 C CA . LYS A 1 263 ? 82.193 3.315 20.072 1.00 36.34 263 LYS A CA 1
ATOM 2072 C C . LYS A 1 263 ? 82.818 4.554 19.378 1.00 36.34 263 LYS A C 1
ATOM 2074 O O . LYS A 1 263 ? 83.822 4.422 18.689 1.00 36.34 263 LYS A O 1
ATOM 2079 N N . SER A 1 264 ? 82.345 5.731 19.838 1.00 33.00 264 SER A N 1
ATOM 2080 C CA . SER A 1 264 ? 82.961 7.093 19.907 1.00 33.00 264 SER A CA 1
ATOM 2081 C C . SER A 1 264 ? 82.566 8.088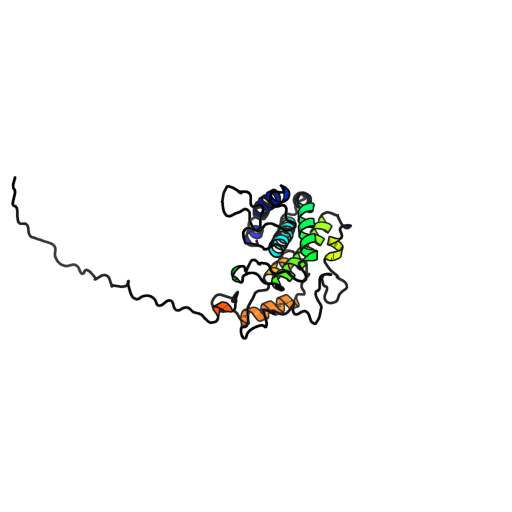 18.798 1.00 33.00 264 SER A C 1
ATOM 2083 O O . SER A 1 264 ? 82.373 7.659 17.671 1.00 33.00 264 SER A O 1
ATOM 2085 N N . GLY A 1 265 ? 82.383 9.403 19.022 1.00 30.72 265 GLY A N 1
ATOM 2086 C CA . GLY A 1 265 ? 82.524 10.316 20.185 1.00 30.72 265 GLY A CA 1
ATOM 2087 C C . GLY A 1 265 ? 81.531 11.504 20.041 1.00 30.72 265 GLY A C 1
ATOM 2088 O O . GLY A 1 265 ? 80.958 11.667 18.972 1.00 30.72 265 GLY A O 1
ATOM 2089 N N . GLN A 1 266 ? 81.027 12.157 21.098 1.00 34.69 266 GLN A N 1
ATOM 2090 C CA . GLN A 1 266 ? 81.580 13.189 22.008 1.00 34.69 266 GLN A CA 1
ATOM 2091 C C . GLN A 1 266 ? 81.875 14.582 21.405 1.00 34.69 266 GLN A C 1
ATOM 2093 O O . GLN A 1 266 ? 82.669 14.674 20.477 1.00 34.69 266 GLN A O 1
ATOM 2098 N N . GLN A 1 267 ? 81.300 15.611 22.061 1.00 34.38 267 GLN A N 1
ATOM 2099 C CA . GLN A 1 267 ? 81.720 17.016 22.321 1.00 34.38 267 GLN A CA 1
ATOM 2100 C C . GLN A 1 267 ? 80.491 17.945 22.185 1.00 34.38 267 GLN A C 1
ATOM 2102 O O . GLN A 1 267 ? 79.735 17.779 21.237 1.00 34.38 267 GLN A O 1
ATOM 2107 N N . GLN A 1 268 ? 80.192 18.912 23.055 1.00 39.19 268 GLN A N 1
ATOM 2108 C CA . GLN A 1 268 ? 80.746 19.410 24.322 1.00 39.19 268 GLN A CA 1
ATOM 2109 C C . GLN A 1 268 ? 79.598 20.122 25.054 1.00 39.19 268 GLN A C 1
ATOM 2111 O O . GLN A 1 268 ? 78.703 20.636 24.345 1.00 39.19 268 GLN A O 1
#

Secondary structure (DSSP, 8-state):
-HHHHHH-THHHHHHHHHHHHHHHTTSS-SSS--S-S-S-TT------S--S---HHHHHHHHHHHHHHHHHHH-SSSHHHHHHHHHHHHHHHHHHHHHHSSS--SB--S-GGG--BSS-HHHHHHHHHHHHHHHHHHHHTT-TTSHHHHHS-BTTSSS-B-TTTS--TT--TTS----TTSSS------TTHHHHHHHT---S-HHHHHHHHHHHHHH-BTTBS-S-GGGSS--------S-S-PPPP-------------------

Solvent-accessible surface area (backbone atoms only — not comparable to full-atom values): 16557 Å² total; per-residue (Å²): 112,70,68,39,61,72,73,44,49,66,56,51,51,68,63,45,48,64,56,49,55,44,44,74,67,54,54,35,80,58,71,46,41,70,82,72,64,66,92,48,85,99,46,77,57,91,60,69,63,68,86,84,56,51,30,44,59,52,29,26,21,50,53,42,41,49,50,52,44,45,37,71,73,61,70,66,88,59,44,60,54,56,52,62,73,46,40,68,60,53,50,42,23,43,56,47,32,73,75,36,18,67,62,34,59,76,29,33,47,95,65,44,94,75,44,67,45,54,65,44,49,47,56,26,50,28,22,52,45,21,37,36,43,48,24,53,51,34,54,76,72,67,46,75,84,45,66,58,54,72,51,28,55,41,73,89,42,91,70,50,23,38,78,61,73,59,81,52,94,84,57,61,72,83,54,93,70,44,66,90,81,58,102,56,76,46,37,73,72,65,67,46,59,53,56,34,61,75,62,66,65,75,65,70,61,66,69,57,56,52,51,48,65,63,47,50,71,78,62,41,50,100,92,42,65,55,78,47,43,83,62,79,81,57,82,73,73,68,77,77,73,92,78,86,81,79,82,82,82,83,83,78,90,80,84,88,86,90,82,90,86,87,88,88,84,93,88,134

Radius of gyration: 28.1 Å; Cα contacts (8 Å, |Δi|>4): 285; chains: 1; bounding box: 105×39×54 Å

Mean predicted aligned error: 13.3 Å

InterPro domains:
  IPR032514 Glutaminase A, central domain [PF16335] (1-229)
  IPR052743 Fungal Glutaminase GtaA [PTHR31987] (1-229)

Sequence (268 aa):
MPIFFYSNPLLVKLLLDPLFENQESGQFPLAYAMHDLGANYSRVIRHPTTDGQYMPLEECGNMIITTLAYTQRTQRTQDVAHLSQHYSILKQWTGYLVQEALIPANQLSTDDFRGQLANQTNLTLKGIIAIKAMSVITQKMGNTADEVHQLAVVLSANPPHTNLSYGDDSSHGLWPLLSRTTSDIDLGTLYNLYADDLLGLNLVPQRIYDMQSAFYPTVAQTYGVPLDGMFSQNVLTLPISRHFLTPLPSKTNTDFRKQRTGKSGQQQ

pLDDT: mean 70.39, std 22.45, range [25.34, 97.25]

Foldseek 3Di:
DVVCLVPPLVVLVVVLVVQLVCVVVCLQVDLFGAPDLDPDPPDSDRDNDNPLAFARLQRLLVNLLSLLLSCVSPPPVCSLVVLVVRVVSNVSSLVVLLVALLWHDQHAHVVCVVPTDTRDLLSSLSSLLSLLSNLVSCVSNVVCVDCSVVQNWPVVDVVIAGPSDDDPPPDPSLPPPPDPPDPFPWWADSVSVVSCVSNVSCRDPVVSVVVRVVPQVVQADPVGHDHTSVPPPDPPPPPPPPPDDDDDDDDDDDDDDDDDDDDDDDDD